Protein AF-A0A936RYK8-F1 (afdb_monomer_lite)

Foldseek 3Di:
DPPDQFEEEEEFEDDAPDDPCPGCCNVVPVVVVVVVVRHDHYDYDYADDYVVVLLVLLLVLLVVLCVVCVQFEEEEEDLDPQCVVCVVSCVVHNYQAYEYCPPVQAQPDHSNHGYHHLLCRLVRGQEYEYRDPVCQVVVVVVSCVNQNNSHDYRYSCDDCVPPVVVVVSVVVVVVCCVVSVTPYYHYDPRDDDDPPPPPDD

Secondary structure (DSSP, 8-state):
-PPPPPPEEEEEE--TTS-GGG-HIIIIIIHHHHHTT---SEEEEEES--HHHHHHHHHHHHHHHHHHHTT--EEEE--SHHHHHTHHHHTTS-EEEEE-S-GGGTTSEETTEEEE-GGGHHHH-SEEEE--TTTHHHHHHHHHHHHGGG-EEEESS-S-HHHHHHHHHHHHHHHHHHHH--SEEE-PPPPP---------

pLDDT: mean 86.31, std 16.28, range [33.69, 98.75]

Sequence (201 aa):
MLAQRPRTLFVIHRFDTKAIDDSAGIIEVMRPMLASGLLGEHRLISLGRDTADYIGLIEKRIDAVLDESRGEPVVIYGAGAHTRQFSPQFQRLRIAAVADRDASLWGSEVLGHPVISPAQIPEFARHVVISSRAYEEGIERDLCRLHGEHLTIHPLYGRNPDGILRKQWEDEIRATVADFQPDLLVHPGPSARKPRGRLLP

Structure (mmCIF, N/CA/C/O backbone):
data_AF-A0A936RYK8-F1
#
_entry.id   AF-A0A936RYK8-F1
#
loop_
_atom_site.group_PDB
_atom_site.id
_atom_site.type_symbol
_atom_site.label_atom_id
_atom_site.label_alt_id
_atom_site.label_comp_id
_atom_site.label_asym_id
_atom_site.label_entity_id
_atom_site.label_seq_id
_atom_site.pdbx_PDB_ins_code
_atom_site.Cartn_x
_atom_site.Cartn_y
_atom_site.Cartn_z
_atom_site.occupancy
_atom_site.B_iso_or_equiv
_atom_site.auth_seq_id
_atom_site.auth_comp_id
_atom_site.auth_asym_id
_atom_site.auth_atom_id
_atom_site.pdbx_PDB_model_num
ATOM 1 N N . MET A 1 1 ? 31.623 -6.025 -44.472 1.00 49.09 1 MET A N 1
ATOM 2 C CA . MET A 1 1 ? 30.263 -5.700 -43.997 1.00 49.09 1 MET A CA 1
ATOM 3 C C . MET A 1 1 ? 30.370 -5.360 -42.525 1.00 49.09 1 MET A C 1
ATOM 5 O O . MET A 1 1 ? 30.831 -6.207 -41.773 1.00 49.09 1 MET A O 1
ATOM 9 N N . LEU A 1 2 ? 30.058 -4.126 -42.122 1.00 56.38 2 LEU A N 1
ATOM 10 C CA . LEU A 1 2 ? 29.900 -3.825 -40.696 1.00 56.38 2 LEU A CA 1
ATOM 11 C C . LEU A 1 2 ? 28.723 -4.669 -40.203 1.00 56.38 2 LEU A C 1
ATOM 13 O O . LEU A 1 2 ? 27.649 -4.600 -40.800 1.00 56.38 2 LEU A O 1
ATOM 17 N N . ALA A 1 3 ? 28.947 -5.509 -39.191 1.00 68.25 3 ALA A N 1
ATOM 18 C CA . ALA A 1 3 ? 27.867 -6.250 -38.556 1.00 68.25 3 ALA A CA 1
ATOM 19 C C . ALA A 1 3 ? 26.782 -5.251 -38.138 1.00 68.25 3 ALA A C 1
ATOM 21 O O . ALA A 1 3 ? 27.084 -4.210 -37.546 1.00 68.25 3 ALA A O 1
ATOM 22 N N . GLN A 1 4 ? 25.539 -5.534 -38.520 1.00 82.88 4 GLN A N 1
ATOM 23 C CA . GLN A 1 4 ? 24.413 -4.679 -38.183 1.00 82.88 4 GLN A CA 1
ATOM 24 C C . GLN A 1 4 ? 24.306 -4.630 -36.657 1.00 82.88 4 GLN A C 1
ATOM 26 O O . GLN A 1 4 ? 24.304 -5.670 -35.998 1.00 82.88 4 GLN A O 1
ATOM 31 N N . ARG A 1 5 ? 24.312 -3.421 -36.088 1.00 92.88 5 ARG A N 1
ATOM 32 C CA . ARG A 1 5 ? 24.206 -3.263 -34.636 1.00 92.88 5 ARG A CA 1
ATOM 33 C C . ARG A 1 5 ? 22.805 -3.702 -34.197 1.00 92.88 5 ARG A C 1
ATOM 35 O O . ARG A 1 5 ? 21.844 -3.262 -34.831 1.00 92.88 5 ARG A O 1
ATOM 42 N N . PRO A 1 6 ? 22.680 -4.522 -33.141 1.00 95.31 6 PRO A N 1
ATOM 43 C CA . PRO A 1 6 ? 21.401 -5.090 -32.741 1.00 95.31 6 PRO A CA 1
ATOM 44 C C . PRO A 1 6 ? 20.437 -4.009 -32.252 1.00 95.31 6 PRO A C 1
ATOM 46 O O . PRO A 1 6 ? 20.839 -3.075 -31.544 1.00 95.31 6 PRO A O 1
ATOM 49 N N . ARG A 1 7 ? 19.160 -4.169 -32.600 1.00 96.69 7 ARG A N 1
ATOM 50 C CA . ARG A 1 7 ? 18.039 -3.432 -32.019 1.00 96.69 7 ARG A CA 1
ATOM 51 C C . ARG A 1 7 ? 17.749 -3.997 -30.636 1.00 96.69 7 ARG A C 1
ATOM 53 O O . ARG A 1 7 ? 17.492 -5.193 -30.497 1.00 96.69 7 ARG A O 1
ATOM 60 N N . THR A 1 8 ? 17.775 -3.151 -29.614 1.00 97.19 8 THR A N 1
ATOM 61 C CA . THR A 1 8 ? 17.730 -3.617 -28.220 1.00 97.19 8 THR A CA 1
ATOM 62 C C . THR A 1 8 ? 16.503 -3.097 -27.488 1.00 97.19 8 THR A C 1
ATOM 64 O O . THR A 1 8 ? 16.295 -1.889 -27.384 1.00 97.19 8 THR A O 1
ATOM 67 N N . LEU A 1 9 ? 15.705 -4.008 -26.936 1.00 97.00 9 LEU A N 1
ATOM 68 C CA . LEU A 1 9 ? 14.611 -3.679 -26.029 1.00 97.00 9 LEU A CA 1
ATOM 69 C C . LEU A 1 9 ? 15.064 -3.881 -24.581 1.00 97.00 9 LEU A C 1
ATOM 71 O O . LEU A 1 9 ? 15.379 -4.998 -24.171 1.00 97.00 9 LEU A O 1
ATOM 75 N N . PHE A 1 10 ? 15.061 -2.807 -23.799 1.00 95.19 10 PHE A N 1
ATOM 76 C CA . PHE A 1 10 ? 15.298 -2.853 -22.361 1.00 95.19 10 PHE A CA 1
ATOM 77 C C . PHE A 1 10 ? 13.969 -2.957 -21.613 1.00 95.19 10 PHE A C 1
ATOM 79 O O . PHE A 1 10 ? 13.068 -2.154 -21.838 1.00 95.19 10 PHE A O 1
ATOM 86 N N . VAL A 1 11 ? 13.860 -3.921 -20.701 1.00 92.56 11 VAL A N 1
ATOM 87 C CA . VAL A 1 11 ? 12.700 -4.110 -19.821 1.00 92.56 11 VAL A CA 1
ATOM 88 C C . VAL A 1 11 ? 13.167 -3.950 -18.375 1.00 92.56 11 VAL A C 1
ATOM 90 O O . VAL A 1 11 ? 13.734 -4.873 -17.782 1.00 92.56 11 VAL A O 1
ATOM 93 N N . ILE A 1 12 ? 12.991 -2.752 -17.819 1.00 88.56 12 ILE A N 1
ATOM 94 C CA . ILE A 1 12 ? 13.600 -2.345 -16.544 1.00 88.56 12 ILE A CA 1
ATOM 95 C C . ILE A 1 12 ? 12.531 -2.181 -15.472 1.00 88.56 12 ILE A C 1
ATOM 97 O O . ILE A 1 12 ? 11.527 -1.515 -15.691 1.00 88.56 12 ILE A O 1
ATOM 101 N N . HIS A 1 13 ? 12.776 -2.741 -14.285 1.00 78.12 13 HIS A N 1
ATOM 102 C CA . HIS A 1 13 ? 11.884 -2.545 -13.145 1.00 78.12 13 HIS A CA 1
ATOM 103 C C . HIS A 1 13 ? 12.043 -1.146 -12.537 1.00 78.12 13 HIS A C 1
ATOM 105 O O . HIS A 1 13 ? 13.160 -0.698 -12.242 1.00 78.12 13 HIS A O 1
ATOM 111 N N . ARG A 1 14 ? 10.911 -0.479 -12.314 1.00 74.56 14 ARG A N 1
ATOM 112 C CA . ARG A 1 14 ? 10.766 0.741 -11.524 1.00 74.56 14 ARG A CA 1
ATOM 113 C C . ARG A 1 14 ? 10.366 0.359 -10.106 1.00 74.56 14 ARG A C 1
ATOM 115 O O . ARG A 1 14 ? 9.486 -0.471 -9.895 1.00 74.56 14 ARG A O 1
ATOM 122 N N . PHE A 1 15 ? 11.011 0.989 -9.135 1.00 67.81 15 PHE A N 1
ATOM 123 C CA . PHE A 1 15 ? 10.673 0.837 -7.726 1.00 67.81 15 PHE A CA 1
ATOM 124 C C . PHE A 1 15 ? 9.947 2.094 -7.253 1.00 67.81 15 PHE A C 1
ATOM 126 O O . PHE A 1 15 ? 10.416 3.197 -7.531 1.00 67.81 15 PHE A O 1
ATOM 133 N N . ASP A 1 16 ? 8.842 1.910 -6.523 1.00 58.84 16 ASP A N 1
ATOM 134 C CA . ASP A 1 16 ? 7.851 2.939 -6.156 1.00 58.84 16 ASP A CA 1
ATOM 135 C C . ASP A 1 16 ? 8.438 4.246 -5.575 1.00 58.84 16 ASP A C 1
ATOM 137 O O . ASP A 1 16 ? 7.799 5.291 -5.630 1.00 58.84 16 ASP A O 1
ATOM 141 N N . THR A 1 17 ? 9.650 4.215 -5.013 1.00 58.97 17 THR A N 1
ATOM 142 C CA . THR A 1 17 ? 10.257 5.346 -4.293 1.00 58.97 17 THR A CA 1
ATOM 143 C C . THR A 1 17 ? 11.317 6.124 -5.075 1.00 58.97 17 THR A C 1
ATOM 145 O O . THR A 1 17 ? 11.892 7.062 -4.522 1.00 58.97 17 THR A O 1
ATOM 148 N N . LYS A 1 18 ? 11.625 5.755 -6.328 1.00 64.94 18 LYS A N 1
ATOM 149 C CA . LYS A 1 18 ? 12.703 6.387 -7.112 1.00 64.94 18 LYS A CA 1
ATOM 150 C C . LYS A 1 18 ? 12.280 6.731 -8.538 1.00 64.94 18 LYS A C 1
ATOM 152 O O . LYS A 1 18 ? 11.450 6.052 -9.147 1.00 64.94 18 LYS A O 1
ATOM 157 N N . ALA A 1 19 ? 12.893 7.779 -9.089 1.00 74.12 19 ALA A N 1
ATOM 158 C CA . ALA A 1 19 ? 12.796 8.066 -10.513 1.00 74.12 19 ALA A CA 1
ATOM 159 C C . ALA A 1 19 ? 13.338 6.878 -11.323 1.00 74.12 19 ALA A C 1
ATOM 161 O O . ALA A 1 19 ? 14.248 6.173 -10.882 1.00 74.12 19 ALA A O 1
ATOM 162 N N . ILE A 1 20 ? 12.781 6.647 -12.513 1.00 75.12 20 ILE A N 1
ATOM 163 C CA . ILE A 1 20 ? 13.228 5.547 -13.378 1.00 75.12 20 ILE A CA 1
ATOM 164 C C . ILE A 1 20 ? 14.712 5.692 -13.744 1.00 75.12 20 ILE A C 1
ATOM 166 O O . ILE A 1 20 ? 15.435 4.698 -13.748 1.00 75.12 20 ILE A O 1
ATOM 170 N N . ASP A 1 21 ? 15.184 6.929 -13.926 1.00 80.88 21 ASP A N 1
ATOM 171 C CA . ASP A 1 21 ? 16.586 7.263 -14.206 1.00 80.88 21 ASP A CA 1
ATOM 172 C C . ASP A 1 21 ? 17.563 6.873 -13.091 1.00 80.88 21 ASP A C 1
ATOM 174 O O . ASP A 1 21 ? 18.761 6.727 -13.354 1.00 80.88 21 ASP A O 1
ATOM 178 N N . ASP A 1 22 ? 17.048 6.661 -11.878 1.00 79.38 22 ASP A N 1
ATOM 179 C CA . ASP A 1 22 ? 17.798 6.190 -10.713 1.00 79.38 22 ASP A CA 1
ATOM 180 C C . ASP A 1 22 ? 17.696 4.668 -10.519 1.00 79.38 22 ASP A C 1
ATOM 182 O O . ASP A 1 22 ? 18.206 4.117 -9.535 1.00 79.38 22 ASP A O 1
ATOM 186 N N . SER A 1 23 ? 17.018 3.960 -11.429 1.00 82.88 23 SER A N 1
ATOM 187 C CA . SER A 1 23 ? 16.942 2.502 -11.395 1.00 82.88 23 SER A CA 1
ATOM 188 C C . SER A 1 23 ? 18.322 1.898 -11.636 1.00 82.88 23 SER A C 1
ATOM 190 O O . SER A 1 23 ? 19.041 2.285 -12.561 1.00 82.88 23 SER A O 1
ATOM 192 N N . ALA A 1 24 ? 18.668 0.877 -10.847 1.00 83.00 24 ALA A N 1
ATOM 193 C CA . ALA A 1 24 ? 19.888 0.098 -11.052 1.00 83.00 24 ALA A CA 1
ATOM 194 C C . ALA A 1 24 ? 19.936 -0.500 -12.469 1.00 83.00 24 ALA A C 1
ATOM 196 O O . ALA A 1 24 ? 20.996 -0.527 -13.083 1.00 83.00 24 ALA A O 1
ATOM 197 N N . GLY A 1 25 ? 18.787 -0.886 -13.040 1.00 86.44 25 GLY A N 1
ATOM 198 C CA . GLY A 1 25 ? 18.730 -1.360 -14.424 1.00 86.44 25 GLY A CA 1
ATOM 199 C C . GLY A 1 25 ? 19.137 -0.287 -15.441 1.00 86.44 25 GLY A C 1
ATOM 200 O O . GLY A 1 25 ? 19.766 -0.608 -16.447 1.00 86.44 25 GLY A O 1
ATOM 201 N N . ILE A 1 26 ? 18.845 0.992 -15.180 1.00 88.50 26 ILE A N 1
ATOM 202 C CA . ILE A 1 26 ? 19.294 2.090 -16.046 1.00 88.50 26 ILE A CA 1
ATOM 203 C C . ILE A 1 26 ? 20.778 2.380 -15.825 1.00 88.50 26 ILE A C 1
ATOM 205 O O . ILE A 1 26 ? 21.542 2.432 -16.789 1.00 88.50 26 ILE A O 1
ATOM 209 N N . ILE A 1 27 ? 21.187 2.564 -14.570 1.00 88.00 27 ILE A N 1
ATOM 210 C CA . ILE A 1 27 ? 22.539 3.016 -14.219 1.00 88.00 27 ILE A CA 1
ATOM 211 C C . ILE A 1 27 ? 23.591 1.942 -14.502 1.00 88.00 27 ILE A C 1
ATOM 213 O O . ILE A 1 27 ? 24.638 2.251 -15.062 1.00 88.00 27 ILE A O 1
ATOM 217 N N . GLU A 1 28 ? 23.328 0.700 -14.105 1.00 90.00 28 GLU A N 1
ATOM 218 C CA . GLU A 1 28 ? 24.326 -0.375 -14.091 1.00 90.00 28 GLU A CA 1
ATOM 219 C C . GLU A 1 28 ? 24.277 -1.241 -15.355 1.00 90.00 28 GLU A C 1
ATOM 221 O O . GLU A 1 28 ? 25.240 -1.949 -15.641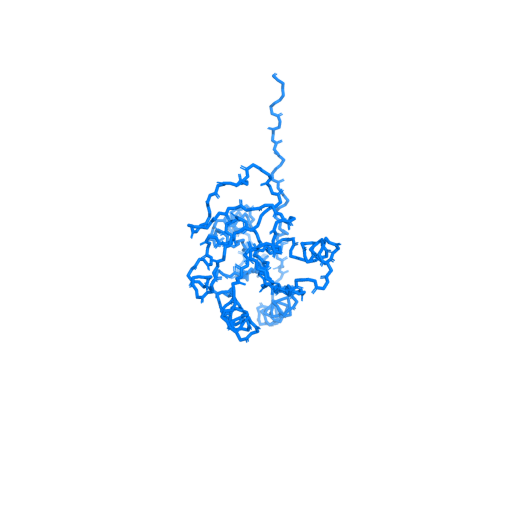 1.00 90.00 28 GLU A O 1
ATOM 226 N N . VAL A 1 29 ? 23.186 -1.182 -16.131 1.00 91.88 29 VAL A N 1
ATOM 227 C CA . VAL A 1 29 ? 23.000 -2.039 -17.315 1.00 91.88 29 VAL A CA 1
ATOM 228 C C . VAL A 1 29 ? 22.779 -1.216 -18.578 1.00 91.88 29 VAL A C 1
ATOM 230 O O . VAL A 1 29 ? 23.631 -1.224 -19.465 1.00 91.88 29 VAL A O 1
ATOM 233 N N . MET A 1 30 ? 21.678 -0.465 -18.668 1.00 93.12 30 MET A N 1
ATOM 234 C CA . MET A 1 30 ? 21.321 0.238 -19.905 1.00 93.12 30 MET A CA 1
ATOM 235 C C . MET A 1 30 ? 22.378 1.269 -20.313 1.00 93.12 30 MET A C 1
ATOM 237 O O . MET A 1 30 ? 22.871 1.227 -21.438 1.00 93.12 30 MET A O 1
ATOM 241 N N . ARG A 1 31 ? 22.766 2.175 -19.405 1.00 94.19 31 ARG A N 1
ATOM 242 C CA . ARG A 1 31 ? 23.738 3.240 -19.704 1.00 94.19 31 ARG A CA 1
ATOM 243 C C . ARG A 1 31 ? 25.108 2.682 -20.125 1.00 94.19 31 ARG A C 1
ATOM 245 O O . ARG A 1 31 ? 25.592 3.122 -21.166 1.00 94.19 31 ARG A O 1
ATOM 252 N N . PRO A 1 32 ? 25.717 1.703 -19.423 1.00 95.19 32 PRO A N 1
ATOM 253 C CA . PRO A 1 32 ? 26.959 1.075 -19.878 1.00 95.19 32 PRO A CA 1
ATOM 254 C C . PRO A 1 32 ? 26.840 0.400 -21.247 1.00 95.19 32 PRO A C 1
ATOM 256 O O . PRO A 1 32 ? 27.730 0.547 -22.084 1.00 95.19 32 PRO A O 1
ATOM 259 N N . MET A 1 33 ? 25.731 -0.299 -21.514 1.00 95.56 33 MET A N 1
ATOM 260 C CA . MET A 1 33 ? 25.517 -0.943 -22.812 1.00 95.56 33 MET A CA 1
ATOM 261 C C . MET A 1 33 ? 25.378 0.078 -23.944 1.00 95.56 33 MET A C 1
ATOM 263 O O . MET A 1 33 ? 25.966 -0.115 -25.006 1.00 95.56 33 MET A O 1
ATOM 267 N N . LEU A 1 34 ? 24.672 1.189 -23.724 1.00 93.44 34 LEU A N 1
ATOM 268 C CA . LEU A 1 34 ? 24.592 2.282 -24.697 1.00 93.44 34 LEU A CA 1
ATOM 269 C C . LEU A 1 34 ? 25.958 2.957 -24.899 1.00 93.44 34 LEU A C 1
ATOM 271 O O . LEU A 1 34 ? 26.371 3.178 -26.037 1.00 93.44 34 LEU A O 1
ATOM 275 N N . ALA A 1 35 ? 26.693 3.212 -23.813 1.00 94.69 35 ALA A N 1
ATOM 276 C CA . ALA A 1 35 ? 28.022 3.823 -23.848 1.00 94.69 35 ALA A CA 1
ATOM 277 C C . ALA A 1 35 ? 29.068 2.966 -24.581 1.00 94.69 35 ALA A C 1
ATOM 279 O O . ALA A 1 35 ? 30.037 3.508 -25.106 1.00 94.69 35 ALA A O 1
ATOM 280 N N . SER A 1 36 ? 28.862 1.646 -24.674 1.00 94.12 36 SER A N 1
ATOM 281 C CA . SER A 1 36 ? 29.736 0.757 -25.453 1.00 94.12 36 SER A CA 1
ATOM 282 C C . SER A 1 36 ? 29.755 1.082 -26.953 1.00 94.12 36 SER A C 1
ATOM 284 O O . SER A 1 36 ? 30.675 0.676 -27.660 1.00 94.12 36 SER A O 1
ATOM 286 N N . GLY A 1 37 ? 28.726 1.771 -27.466 1.00 93.44 37 GLY A N 1
ATOM 287 C CA . GLY A 1 37 ? 28.571 2.050 -28.895 1.00 93.44 37 GLY A CA 1
ATOM 288 C C . GLY A 1 37 ? 28.281 0.812 -29.753 1.00 93.44 37 GLY A C 1
ATOM 289 O O . GLY A 1 37 ? 28.260 0.917 -30.980 1.00 93.44 37 GLY A O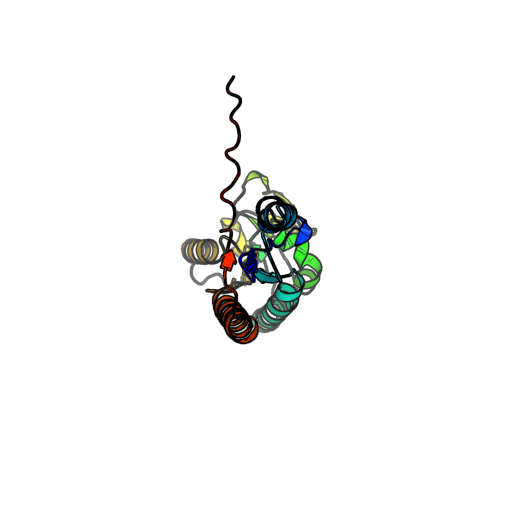 1
ATOM 290 N N . LEU A 1 38 ? 28.056 -0.352 -29.132 1.00 93.00 38 LEU A N 1
ATOM 291 C CA . LEU A 1 38 ? 27.797 -1.619 -29.823 1.00 93.00 38 LEU A CA 1
ATOM 292 C C . LEU A 1 38 ? 26.324 -1.809 -30.197 1.00 93.00 38 LEU A C 1
ATOM 294 O O . LEU A 1 38 ? 26.020 -2.653 -31.034 1.00 93.00 38 LEU A O 1
ATOM 298 N N . LEU A 1 39 ? 25.416 -1.034 -29.600 1.00 93.62 39 LEU A N 1
ATOM 299 C CA . LEU A 1 39 ? 23.977 -1.141 -29.836 1.00 93.62 39 LEU A CA 1
ATOM 300 C C . LEU A 1 39 ? 23.507 -0.233 -30.980 1.00 93.62 39 LEU A C 1
ATOM 302 O O . LEU A 1 39 ? 24.114 0.802 -31.268 1.00 93.62 39 LEU A O 1
ATOM 306 N N . GLY A 1 40 ? 22.435 -0.658 -31.648 1.00 93.31 40 GLY A N 1
ATOM 307 C CA . GLY A 1 40 ? 21.734 0.105 -32.674 1.00 93.31 40 GLY A CA 1
ATOM 308 C C . GLY A 1 40 ? 20.578 0.913 -32.083 1.00 93.31 40 GLY A C 1
ATOM 309 O O . GLY A 1 40 ? 20.711 1.562 -31.043 1.00 93.31 40 GLY A O 1
ATOM 310 N N . GLU A 1 41 ? 19.429 0.871 -32.758 1.00 95.81 41 GLU A N 1
ATOM 311 C CA . GLU A 1 41 ? 18.179 1.432 -32.238 1.00 95.81 41 GLU A CA 1
ATOM 312 C C . GLU A 1 41 ? 17.806 0.753 -30.910 1.00 95.81 41 GLU A C 1
ATOM 314 O O . GLU A 1 41 ? 18.012 -0.449 -30.736 1.00 95.81 41 GLU A O 1
ATOM 319 N N . HIS A 1 42 ? 17.249 1.501 -29.961 1.00 95.94 42 HIS A N 1
ATOM 320 C CA . HIS A 1 42 ? 16.828 0.935 -28.685 1.00 95.94 42 HIS A CA 1
ATOM 321 C C . HIS A 1 42 ? 15.500 1.514 -28.213 1.00 95.94 42 HIS A C 1
ATOM 323 O O . HIS A 1 42 ? 15.151 2.650 -28.527 1.00 95.94 42 HIS A O 1
ATOM 329 N N . ARG A 1 43 ? 14.778 0.718 -27.423 1.00 95.94 43 ARG A N 1
ATOM 330 C CA . ARG A 1 43 ? 13.566 1.130 -26.709 1.00 95.94 43 ARG A CA 1
ATOM 331 C C . ARG A 1 43 ? 13.625 0.669 -25.260 1.00 95.94 43 ARG A C 1
ATOM 333 O O . ARG A 1 43 ? 14.335 -0.281 -24.929 1.00 95.94 43 ARG A O 1
ATOM 340 N N . LEU A 1 44 ? 12.864 1.347 -24.411 1.00 92.19 44 LEU A N 1
ATOM 341 C CA . LEU A 1 44 ? 12.747 1.062 -22.988 1.00 92.19 44 LEU A CA 1
ATOM 342 C C . LEU A 1 44 ? 11.274 0.853 -22.633 1.00 92.19 44 LEU A C 1
ATOM 344 O O . LEU A 1 44 ? 10.452 1.721 -22.907 1.00 92.19 44 LEU A O 1
ATOM 348 N N . ILE A 1 45 ? 10.981 -0.262 -21.972 1.00 89.56 45 ILE A N 1
ATOM 349 C CA . ILE A 1 45 ? 9.751 -0.480 -21.211 1.00 89.56 45 ILE A CA 1
ATOM 350 C C . ILE A 1 45 ? 10.122 -0.441 -19.731 1.00 89.56 45 ILE A C 1
ATOM 352 O O . ILE A 1 45 ? 11.048 -1.128 -19.287 1.00 89.56 45 ILE A O 1
ATOM 356 N N . SER A 1 46 ? 9.393 0.363 -18.966 1.00 85.19 46 SER A N 1
ATOM 357 C CA . SER A 1 46 ? 9.543 0.458 -17.517 1.00 85.19 46 SER A CA 1
ATOM 358 C C . SER A 1 46 ? 8.421 -0.323 -16.837 1.00 85.19 46 SER A C 1
ATOM 360 O O . SER A 1 46 ? 7.267 0.085 -16.899 1.00 85.19 46 SER A O 1
ATOM 362 N N . LEU A 1 47 ? 8.761 -1.407 -16.141 1.00 78.31 47 LEU A N 1
ATOM 363 C CA . LEU A 1 47 ? 7.813 -2.225 -15.386 1.00 78.31 47 LEU A CA 1
ATOM 364 C C . LEU A 1 47 ? 7.767 -1.788 -13.928 1.00 78.31 47 LEU A C 1
ATOM 366 O O . LEU A 1 47 ? 8.749 -1.898 -13.208 1.00 78.31 47 LEU A O 1
ATOM 370 N N . GLY A 1 48 ? 6.630 -1.317 -13.459 1.00 66.44 48 GLY A N 1
ATOM 371 C CA . GLY A 1 48 ? 6.450 -0.908 -12.072 1.00 66.44 48 GLY A CA 1
ATOM 372 C C . GLY A 1 48 ? 5.285 0.055 -11.980 1.00 66.44 48 GLY A C 1
ATOM 373 O O . GLY A 1 48 ? 4.834 0.574 -12.997 1.00 66.44 48 GLY A O 1
ATOM 374 N N . ARG A 1 49 ? 4.766 0.264 -10.774 1.00 62.59 49 ARG A N 1
ATOM 375 C CA . ARG A 1 49 ? 3.680 1.221 -10.568 1.00 62.59 49 ARG A CA 1
ATOM 376 C C . ARG A 1 49 ? 4.266 2.599 -10.302 1.00 62.59 49 ARG A C 1
ATOM 378 O O . ARG A 1 49 ? 5.259 2.728 -9.585 1.00 62.59 49 ARG A O 1
ATOM 385 N N . ASP A 1 50 ? 3.631 3.627 -10.843 1.00 60.62 50 ASP A N 1
ATOM 386 C CA . ASP A 1 50 ? 3.766 4.961 -10.275 1.00 60.62 50 ASP A CA 1
ATOM 387 C C . ASP A 1 50 ? 2.900 5.047 -9.004 1.00 60.62 50 ASP A C 1
ATOM 389 O O . ASP A 1 50 ? 1.916 4.319 -8.838 1.00 60.62 50 ASP A O 1
ATOM 393 N N . THR A 1 51 ? 3.229 5.964 -8.097 1.00 60.84 51 THR A N 1
ATOM 394 C CA . THR A 1 51 ? 2.343 6.304 -6.976 1.00 60.84 51 THR A CA 1
ATOM 395 C C . THR A 1 51 ? 0.943 6.672 -7.485 1.00 60.84 51 THR A C 1
ATOM 397 O O . THR A 1 51 ? -0.048 6.333 -6.840 1.00 60.84 51 THR A O 1
ATOM 400 N N . ALA A 1 52 ? 0.849 7.279 -8.674 1.00 63.41 52 ALA A N 1
ATOM 401 C CA . ALA A 1 52 ? -0.416 7.605 -9.330 1.00 63.41 52 ALA A CA 1
ATOM 402 C C . ALA A 1 52 ? -1.313 6.379 -9.598 1.00 63.41 52 ALA A C 1
ATOM 404 O O . ALA A 1 52 ? -2.521 6.454 -9.372 1.00 63.41 52 ALA A O 1
ATOM 405 N N . ASP A 1 53 ? -0.741 5.233 -9.984 1.00 67.50 53 ASP A N 1
ATOM 406 C CA . ASP A 1 53 ? -1.510 4.007 -10.262 1.00 67.50 53 ASP A CA 1
ATOM 407 C C . ASP A 1 53 ? -2.122 3.416 -8.988 1.00 67.50 53 ASP A C 1
ATOM 409 O O . ASP A 1 53 ? -3.150 2.734 -9.015 1.00 67.50 53 ASP A O 1
ATOM 413 N N . TYR A 1 54 ? -1.492 3.685 -7.842 1.00 72.81 54 TYR A N 1
ATOM 414 C CA . TYR A 1 54 ? -2.043 3.315 -6.551 1.00 72.81 54 TYR A CA 1
ATOM 415 C C . TYR A 1 54 ? -3.181 4.220 -6.130 1.00 72.81 54 TYR A C 1
ATOM 417 O O . TYR A 1 54 ? -4.154 3.697 -5.602 1.00 72.81 54 TYR A O 1
ATOM 425 N N . ILE A 1 55 ? -3.095 5.529 -6.370 1.00 82.62 55 ILE A N 1
ATOM 426 C CA . ILE A 1 55 ? -4.084 6.490 -5.866 1.00 82.62 55 ILE A CA 1
ATOM 427 C C . ILE A 1 55 ? -5.504 6.064 -6.246 1.00 82.62 55 ILE A C 1
ATOM 429 O O . ILE A 1 55 ? -6.320 5.881 -5.351 1.00 82.62 55 ILE A O 1
ATOM 433 N N . GLY A 1 56 ? -5.772 5.772 -7.521 1.00 83.31 56 GLY A N 1
ATOM 434 C CA . GLY A 1 56 ? -7.114 5.360 -7.950 1.00 83.31 56 GLY A CA 1
ATOM 435 C C . GLY A 1 56 ? -7.576 4.012 -7.372 1.00 83.31 56 GLY A C 1
ATOM 436 O O . GLY A 1 56 ? -8.768 3.810 -7.141 1.00 83.31 56 GLY A O 1
ATOM 437 N N . LEU A 1 57 ? -6.653 3.076 -7.112 1.00 84.06 57 LEU A N 1
ATOM 438 C CA . LEU A 1 57 ? -6.969 1.817 -6.425 1.00 84.06 57 LEU A CA 1
ATOM 439 C C . LEU A 1 57 ? -7.294 2.066 -4.946 1.00 84.06 57 LEU A C 1
ATOM 441 O O . LEU A 1 57 ? -8.289 1.544 -4.446 1.00 84.06 57 LEU A O 1
ATOM 445 N N . ILE A 1 58 ? -6.461 2.861 -4.270 1.00 89.75 58 ILE A N 1
ATOM 446 C CA . ILE A 1 58 ? -6.631 3.235 -2.867 1.00 89.75 58 ILE A CA 1
ATOM 447 C C . ILE A 1 58 ? -7.954 3.974 -2.697 1.00 89.75 58 ILE A C 1
ATOM 449 O O . ILE A 1 58 ? -8.737 3.597 -1.839 1.00 89.75 58 ILE A O 1
ATOM 453 N N . GLU A 1 59 ? -8.243 4.966 -3.536 1.00 92.25 59 GLU A N 1
ATOM 454 C CA . GLU A 1 59 ? -9.481 5.746 -3.488 1.00 92.25 59 GLU A CA 1
ATOM 455 C C . GLU A 1 59 ? -10.714 4.853 -3.583 1.00 92.25 59 GLU A C 1
ATOM 457 O O . GLU A 1 59 ? -11.553 4.897 -2.688 1.00 92.25 59 GLU A O 1
ATOM 462 N N . LYS A 1 60 ? -10.767 3.954 -4.574 1.00 91.06 60 LYS A N 1
ATOM 463 C CA . LYS A 1 60 ? -11.870 2.990 -4.707 1.00 91.06 60 LYS A CA 1
ATOM 464 C C . LYS A 1 60 ? -12.018 2.086 -3.487 1.00 91.06 60 LYS A C 1
ATOM 466 O O . LYS A 1 60 ? -13.131 1.699 -3.140 1.00 91.06 60 LYS A O 1
ATOM 471 N N . ARG A 1 61 ? -10.909 1.702 -2.848 1.00 93.38 61 ARG A N 1
ATOM 472 C CA . ARG A 1 61 ? -10.965 0.901 -1.620 1.00 93.38 61 ARG A CA 1
ATOM 473 C C . ARG A 1 61 ? -11.417 1.708 -0.421 1.00 93.38 61 ARG A C 1
ATOM 475 O O . ARG A 1 61 ? -12.227 1.202 0.341 1.00 93.38 61 ARG A O 1
ATOM 482 N N . ILE A 1 62 ? -10.973 2.948 -0.281 1.00 96.19 62 ILE A N 1
ATOM 483 C CA . ILE A 1 62 ? -11.462 3.842 0.767 1.00 96.19 62 ILE A CA 1
ATOM 484 C C . ILE A 1 62 ? -12.958 4.115 0.596 1.00 96.19 62 ILE A C 1
ATOM 486 O O . ILE A 1 62 ? -13.671 4.094 1.592 1.00 96.19 62 ILE A O 1
ATOM 490 N N . ASP A 1 63 ? -13.449 4.287 -0.633 1.00 96.25 63 ASP A N 1
ATOM 491 C CA . ASP A 1 63 ? -14.884 4.438 -0.912 1.00 96.25 63 ASP A CA 1
ATOM 492 C C . ASP A 1 63 ? -15.678 3.215 -0.428 1.00 96.25 63 ASP A C 1
ATOM 494 O O . ASP A 1 63 ? -16.632 3.359 0.331 1.00 96.25 63 ASP A O 1
ATOM 498 N N . ALA A 1 64 ? -15.222 2.004 -0.764 1.00 95.88 64 ALA A N 1
ATOM 499 C CA . ALA A 1 64 ? -15.850 0.773 -0.282 1.00 95.88 64 ALA A CA 1
ATOM 500 C C . ALA A 1 64 ? -15.831 0.667 1.255 1.00 95.88 64 ALA A C 1
ATOM 502 O O . ALA A 1 64 ? -16.831 0.306 1.869 1.00 95.88 64 ALA A O 1
ATOM 503 N N . VAL A 1 65 ? -14.718 1.037 1.899 1.00 97.44 65 VAL A N 1
ATOM 504 C CA . VAL A 1 65 ? -14.611 1.042 3.367 1.00 97.44 65 VAL A CA 1
ATOM 505 C C . VAL A 1 65 ? -15.567 2.058 3.989 1.00 97.44 65 VAL A C 1
ATOM 507 O O . VAL A 1 65 ? -16.149 1.774 5.034 1.00 97.44 65 VAL A O 1
ATOM 510 N N . LEU A 1 66 ? -15.756 3.229 3.378 1.00 97.50 66 LEU A N 1
ATOM 511 C CA . LEU A 1 66 ? -16.712 4.232 3.853 1.00 97.50 66 LEU A CA 1
ATOM 512 C C . LEU A 1 66 ? -18.143 3.690 3.811 1.00 97.50 66 LEU A C 1
ATOM 514 O O . LEU A 1 66 ? -18.865 3.805 4.804 1.00 97.50 66 LEU A O 1
ATOM 518 N N . ASP A 1 67 ? -18.515 3.044 2.708 1.00 97.31 67 ASP A N 1
ATOM 519 C CA . ASP A 1 67 ? -19.839 2.447 2.531 1.00 97.31 67 ASP A CA 1
ATOM 520 C C . ASP A 1 67 ? -20.086 1.299 3.523 1.00 97.31 67 ASP A C 1
ATOM 522 O O . ASP A 1 67 ? -21.151 1.210 4.142 1.00 97.31 67 ASP A O 1
ATOM 526 N N . GLU A 1 68 ? -19.091 0.431 3.716 1.00 97.00 68 GLU A N 1
ATOM 527 C CA . GLU A 1 68 ? -19.193 -0.730 4.603 1.00 97.00 68 GLU A CA 1
ATOM 528 C C . GLU A 1 68 ? -19.134 -0.359 6.088 1.00 97.00 68 GLU A C 1
ATOM 530 O O . GLU A 1 68 ? -19.861 -0.946 6.890 1.00 97.00 68 GLU A O 1
ATOM 535 N N . SER A 1 69 ? -18.301 0.617 6.464 1.00 96.88 69 SER A N 1
ATOM 536 C CA . SER A 1 69 ? -18.184 1.077 7.855 1.00 96.88 69 SER A CA 1
ATOM 537 C C . SER A 1 69 ? -19.326 1.989 8.285 1.00 96.88 69 SER A C 1
ATOM 539 O O . SER A 1 69 ? -19.544 2.161 9.479 1.00 96.88 69 SER A O 1
ATOM 541 N N . ARG A 1 70 ? -20.060 2.603 7.345 1.00 95.69 70 ARG A N 1
ATOM 542 C CA . ARG A 1 70 ? -21.190 3.507 7.634 1.00 95.69 70 ARG A CA 1
ATOM 543 C C . ARG A 1 70 ? -20.848 4.614 8.647 1.00 95.69 70 ARG A C 1
ATOM 545 O O . ARG A 1 70 ? -21.698 5.038 9.428 1.00 95.69 70 ARG A O 1
ATOM 552 N N . GLY A 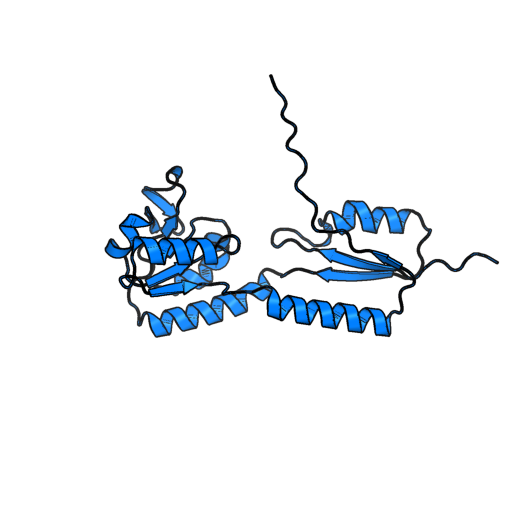1 71 ? -19.597 5.085 8.635 1.00 93.69 71 GLY A N 1
ATOM 553 C CA . GLY A 1 71 ? -19.090 6.119 9.547 1.00 93.69 71 GLY A CA 1
ATOM 554 C C . GLY A 1 71 ? -18.686 5.624 10.944 1.00 93.69 71 GLY A C 1
ATOM 555 O O . GLY A 1 71 ? -18.346 6.443 11.810 1.00 93.69 71 GLY A O 1
ATOM 556 N N . GLU A 1 72 ? -18.705 4.310 11.183 1.00 98.12 72 GLU A N 1
ATOM 557 C CA . GLU A 1 72 ? -18.104 3.703 12.369 1.00 98.12 72 GLU A CA 1
ATOM 558 C C . GLU A 1 72 ? -16.581 3.933 12.398 1.00 98.12 72 GLU A C 1
ATOM 560 O O . GLU A 1 72 ? -15.953 4.111 11.348 1.00 98.12 72 GLU A O 1
ATOM 565 N N . PRO A 1 73 ? -15.958 3.965 13.592 1.00 98.38 73 PRO A N 1
ATOM 566 C CA . PRO A 1 73 ? -14.515 4.111 13.700 1.00 98.38 73 PRO A CA 1
ATOM 567 C C . PRO A 1 73 ? -13.751 2.975 13.010 1.00 98.38 73 PRO A C 1
ATOM 569 O O . PRO A 1 73 ? -14.194 1.825 12.988 1.00 98.38 73 PRO A O 1
ATOM 572 N N . VAL A 1 74 ? -12.571 3.307 12.488 1.00 98.56 74 VAL A N 1
ATOM 573 C CA . VAL A 1 74 ? -11.682 2.386 11.772 1.00 98.56 74 VAL A CA 1
ATOM 574 C C . VAL A 1 74 ? -10.287 2.423 12.392 1.00 98.56 74 VAL A C 1
ATOM 576 O O . VAL A 1 74 ? -9.791 3.485 12.771 1.00 98.56 74 VAL A O 1
ATOM 579 N N . VAL A 1 75 ? -9.620 1.273 12.455 1.00 98.69 75 VAL A N 1
ATOM 580 C CA . VAL A 1 75 ? -8.183 1.182 12.745 1.00 98.69 75 VAL A CA 1
ATOM 581 C C . VAL A 1 75 ? -7.406 0.957 11.450 1.00 98.69 75 VAL A C 1
ATOM 583 O O . VAL A 1 75 ? -7.771 0.109 10.639 1.00 98.69 75 VAL A O 1
ATOM 586 N N . ILE A 1 76 ? -6.305 1.685 11.257 1.00 98.56 76 ILE A N 1
ATOM 587 C CA . ILE A 1 76 ? -5.375 1.419 10.149 1.00 98.56 76 ILE A CA 1
ATOM 588 C C . ILE A 1 76 ? -4.273 0.483 10.640 1.00 98.56 76 ILE A C 1
ATOM 590 O O . ILE A 1 76 ? -3.551 0.825 11.568 1.00 98.56 76 ILE A O 1
ATOM 594 N N . TYR A 1 77 ? -4.099 -0.681 10.023 1.00 98.44 77 TYR A N 1
ATOM 595 C CA . TYR A 1 77 ? -3.002 -1.593 10.332 1.00 98.44 77 TYR A CA 1
ATOM 596 C C . TYR A 1 77 ? -1.785 -1.304 9.444 1.00 98.44 77 TYR A C 1
ATOM 598 O O . TYR A 1 77 ? -1.818 -1.516 8.233 1.00 98.44 77 TYR A O 1
ATOM 606 N N . GLY A 1 78 ? -0.687 -0.885 10.064 1.00 96.94 78 GLY A N 1
ATOM 607 C CA . GLY A 1 78 ? 0.589 -0.529 9.456 1.00 96.94 78 GLY A CA 1
ATOM 608 C C . GLY A 1 78 ? 0.931 0.935 9.725 1.00 96.94 78 GLY A C 1
ATOM 609 O O . GLY A 1 78 ? 0.269 1.835 9.222 1.00 96.94 78 GLY A O 1
ATOM 610 N N . ALA A 1 79 ? 2.011 1.192 10.455 1.00 95.75 79 ALA A N 1
ATOM 611 C CA . ALA A 1 79 ? 2.540 2.522 10.776 1.00 95.75 79 ALA A CA 1
ATOM 612 C C . ALA A 1 79 ? 3.649 2.986 9.801 1.00 95.75 79 ALA A C 1
ATOM 614 O O . ALA A 1 79 ? 4.393 3.936 10.066 1.00 95.75 79 ALA A O 1
ATOM 615 N N . GLY A 1 80 ? 3.788 2.292 8.666 1.00 90.50 80 GLY A N 1
ATOM 616 C CA . GLY A 1 80 ? 4.879 2.465 7.710 1.00 90.50 80 GLY A CA 1
ATOM 617 C C . GLY A 1 80 ? 4.709 3.612 6.707 1.00 90.50 80 GLY A C 1
ATOM 618 O O . GLY A 1 80 ? 3.785 4.425 6.767 1.00 90.50 80 GLY A O 1
ATOM 619 N N . ALA A 1 81 ? 5.622 3.653 5.732 1.00 87.19 81 ALA A N 1
ATOM 620 C CA . ALA A 1 81 ? 5.682 4.704 4.715 1.00 87.19 81 ALA A CA 1
ATOM 621 C C . ALA A 1 81 ? 4.391 4.831 3.889 1.00 87.19 81 ALA A C 1
ATOM 623 O O . ALA A 1 81 ? 3.955 5.948 3.639 1.00 87.19 81 ALA A O 1
ATOM 624 N N . HIS A 1 82 ? 3.746 3.715 3.528 1.00 87.19 82 HIS A N 1
ATOM 625 C CA . HIS A 1 82 ? 2.503 3.732 2.745 1.00 87.19 82 HIS A CA 1
ATOM 626 C C . HIS A 1 82 ? 1.357 4.414 3.499 1.00 87.19 82 HIS A C 1
ATOM 628 O O . HIS A 1 82 ? 0.638 5.221 2.919 1.00 87.19 82 HIS A O 1
ATOM 634 N N . THR A 1 83 ? 1.236 4.168 4.805 1.00 92.75 83 THR A N 1
ATOM 635 C CA . THR A 1 83 ? 0.230 4.835 5.642 1.00 92.75 83 THR A CA 1
ATOM 636 C C . THR A 1 83 ? 0.403 6.346 5.628 1.00 92.75 83 THR A C 1
ATOM 638 O O . THR A 1 83 ? -0.564 7.086 5.492 1.00 92.75 83 THR A O 1
ATOM 641 N N . ARG A 1 84 ? 1.652 6.819 5.680 1.00 92.75 84 ARG A N 1
ATOM 642 C CA . ARG A 1 84 ? 1.966 8.252 5.585 1.00 92.75 84 ARG A CA 1
ATOM 643 C C . ARG A 1 84 ? 1.727 8.805 4.181 1.00 92.75 84 ARG A C 1
ATOM 645 O O . ARG A 1 84 ? 1.171 9.888 4.043 1.00 92.75 84 ARG A O 1
ATOM 652 N N . GLN A 1 85 ? 2.124 8.056 3.157 1.00 88.62 85 GLN A N 1
ATOM 653 C CA . GLN A 1 85 ? 1.983 8.425 1.750 1.00 88.62 85 GLN A CA 1
ATOM 654 C C . GLN A 1 85 ? 0.517 8.613 1.344 1.00 88.62 85 GLN A C 1
ATOM 656 O O . GLN A 1 85 ? 0.201 9.582 0.663 1.00 88.62 85 GLN A O 1
ATOM 661 N N . PHE A 1 86 ? -0.374 7.727 1.794 1.00 92.00 86 PHE A N 1
ATOM 662 C CA . PHE A 1 86 ? -1.808 7.786 1.494 1.00 92.00 86 PHE A CA 1
ATOM 663 C C . PHE A 1 86 ? -2.631 8.475 2.595 1.00 92.00 86 PHE A C 1
ATOM 665 O O . PHE A 1 86 ? -3.845 8.293 2.685 1.00 92.00 86 PHE A O 1
ATOM 672 N N . SER A 1 87 ? -1.983 9.295 3.432 1.00 94.06 87 SER A N 1
ATOM 673 C CA . SER A 1 87 ? -2.653 10.105 4.457 1.00 94.06 87 SER A CA 1
ATOM 674 C C . SER A 1 87 ? -3.852 10.903 3.913 1.00 94.06 87 SER A C 1
ATOM 676 O O . SER A 1 87 ? -4.913 10.832 4.536 1.00 94.06 87 SER A O 1
ATOM 678 N N . PRO A 1 88 ? -3.776 11.579 2.741 1.00 94.69 88 PRO A N 1
ATOM 679 C CA . PRO A 1 88 ? -4.925 12.311 2.199 1.00 94.69 88 PRO A CA 1
ATOM 680 C C . PRO A 1 88 ? -6.163 11.432 1.976 1.00 94.69 88 PRO A C 1
ATOM 682 O O . PRO A 1 88 ? -7.289 11.872 2.192 1.00 94.69 88 PRO A O 1
ATOM 685 N N . GLN A 1 89 ? -5.969 10.175 1.572 1.00 95.38 89 GLN A N 1
ATOM 686 C CA . GLN A 1 89 ? -7.058 9.223 1.383 1.00 95.38 89 GLN A CA 1
ATOM 687 C C . GLN A 1 89 ? -7.589 8.719 2.730 1.00 95.38 89 GLN A C 1
ATOM 689 O O . GLN A 1 89 ? -8.802 8.654 2.920 1.00 95.38 89 GLN A O 1
ATOM 694 N N . PHE A 1 90 ? -6.708 8.413 3.688 1.00 96.06 90 PHE A N 1
ATOM 695 C CA . PHE A 1 90 ? -7.117 7.930 5.010 1.00 96.06 90 PHE A CA 1
ATOM 696 C C . PHE A 1 90 ? -7.843 8.982 5.849 1.00 96.06 90 PHE A C 1
ATOM 698 O O . PHE A 1 90 ? -8.735 8.616 6.606 1.00 96.06 90 PHE A O 1
ATOM 705 N N . GLN A 1 91 ? -7.546 10.274 5.680 1.00 94.88 91 GLN A N 1
ATOM 706 C CA . GLN A 1 91 ? -8.240 11.371 6.376 1.00 94.88 91 GLN A CA 1
ATOM 707 C C . GLN A 1 91 ? -9.754 11.415 6.116 1.00 94.88 91 GLN A C 1
ATOM 709 O O . GLN A 1 91 ? -10.489 12.061 6.858 1.00 94.88 91 GLN A O 1
ATOM 714 N N . ARG A 1 92 ? -10.230 10.725 5.074 1.00 96.25 92 ARG A N 1
ATOM 715 C CA . ARG A 1 92 ? -11.659 10.565 4.783 1.00 96.25 92 ARG A CA 1
ATOM 716 C C . ARG A 1 92 ? -12.351 9.604 5.756 1.00 96.25 92 ARG A C 1
ATOM 718 O O . ARG A 1 92 ? -13.564 9.682 5.917 1.00 96.25 92 ARG A O 1
ATOM 725 N N . LEU A 1 93 ? -11.600 8.693 6.374 1.00 97.25 93 LEU A N 1
ATOM 726 C CA . LEU A 1 93 ? -12.096 7.717 7.340 1.00 97.25 93 LEU A CA 1
ATOM 727 C C . LEU A 1 93 ? -12.135 8.309 8.751 1.00 97.25 93 LEU A C 1
ATOM 729 O O . LEU A 1 93 ? -11.332 9.164 9.122 1.00 97.25 93 LEU A O 1
ATOM 733 N N . ARG A 1 94 ? -13.017 7.767 9.594 1.00 97.88 94 ARG A N 1
ATOM 734 C CA . ARG A 1 94 ? -13.030 8.058 11.030 1.00 97.88 94 ARG A CA 1
ATOM 735 C C . ARG A 1 94 ? -11.991 7.195 11.754 1.00 97.88 94 ARG A C 1
ATOM 737 O O . ARG A 1 94 ? -12.326 6.169 12.339 1.00 97.88 94 ARG A O 1
ATOM 744 N N . ILE A 1 95 ? -10.723 7.587 11.688 1.00 98.25 95 ILE A N 1
ATOM 745 C CA . ILE A 1 95 ? -9.623 6.806 12.272 1.00 98.25 95 ILE A CA 1
ATOM 746 C C . ILE A 1 95 ? -9.639 6.912 13.806 1.00 98.25 95 ILE A C 1
ATOM 748 O O . ILE A 1 95 ? -9.618 8.011 14.358 1.00 98.25 95 ILE A O 1
ATOM 752 N N . ALA A 1 96 ? -9.651 5.768 14.494 1.00 98.44 96 ALA A N 1
ATOM 753 C CA . ALA A 1 96 ? -9.544 5.688 15.954 1.00 98.44 96 ALA A CA 1
ATOM 754 C C . ALA A 1 96 ? -8.095 5.504 16.427 1.00 98.44 96 ALA A C 1
ATOM 756 O O . ALA A 1 96 ? -7.677 6.119 17.406 1.00 98.44 96 ALA A O 1
ATOM 757 N N . ALA A 1 97 ? -7.332 4.660 15.729 1.00 98.69 97 ALA A N 1
ATOM 758 C CA . ALA A 1 97 ? -5.940 4.352 16.041 1.00 98.69 97 ALA A CA 1
ATOM 759 C C . ALA A 1 97 ? -5.210 3.778 14.816 1.00 98.69 97 ALA A C 1
ATOM 761 O O . ALA A 1 97 ? -5.828 3.405 13.811 1.00 98.69 97 ALA A O 1
ATOM 762 N N . VAL A 1 98 ? -3.888 3.666 14.926 1.00 98.62 98 VAL A N 1
ATOM 763 C CA . VAL A 1 98 ? -3.043 2.909 13.996 1.00 98.62 98 VAL A CA 1
ATOM 764 C C . VAL A 1 98 ? -2.523 1.673 14.724 1.00 98.62 98 VAL A C 1
ATOM 766 O O . VAL A 1 98 ? -1.961 1.789 15.798 1.00 98.62 98 VAL A O 1
ATOM 769 N N . ALA A 1 99 ? -2.682 0.476 14.177 1.00 98.56 99 ALA A N 1
ATOM 770 C CA . ALA A 1 99 ? -2.085 -0.732 14.739 1.00 98.56 99 ALA A CA 1
ATOM 771 C C . ALA A 1 99 ? -0.774 -1.060 14.019 1.00 98.56 99 ALA A C 1
ATOM 773 O O . ALA A 1 99 ? -0.706 -0.972 12.797 1.00 98.56 99 ALA A O 1
ATOM 774 N N . ASP A 1 100 ? 0.263 -1.485 14.738 1.00 98.19 100 ASP A N 1
ATOM 775 C CA . ASP A 1 100 ? 1.463 -2.062 14.120 1.00 98.19 100 ASP A CA 1
ATOM 776 C C . ASP A 1 100 ? 1.996 -3.221 14.966 1.00 98.19 100 ASP A C 1
ATOM 778 O O . ASP A 1 100 ? 1.795 -3.269 16.176 1.00 98.19 100 ASP A O 1
ATOM 782 N N . ARG A 1 101 ? 2.683 -4.177 14.339 1.00 96.81 101 ARG A N 1
ATOM 783 C CA . ARG A 1 101 ? 3.328 -5.290 15.050 1.00 96.81 101 ARG A CA 1
ATOM 784 C C . ARG A 1 101 ? 4.616 -4.870 15.759 1.00 96.81 101 ARG A C 1
ATOM 786 O O . ARG A 1 101 ? 5.084 -5.595 16.631 1.00 96.81 101 ARG A O 1
ATOM 793 N N . ASP A 1 102 ? 5.230 -3.769 15.331 1.00 96.38 102 ASP A N 1
ATOM 794 C CA . ASP A 1 102 ? 6.462 -3.265 15.922 1.00 96.38 102 ASP A CA 1
ATOM 795 C C . ASP A 1 102 ? 6.173 -2.620 17.281 1.00 96.38 102 ASP A C 1
ATOM 797 O O . ASP A 1 102 ? 5.683 -1.494 17.368 1.00 96.38 102 ASP A O 1
ATOM 801 N N . ALA A 1 103 ? 6.506 -3.347 18.350 1.00 97.56 103 ALA A N 1
ATOM 802 C CA . ALA A 1 103 ? 6.286 -2.903 19.720 1.00 97.56 103 ALA A CA 1
ATOM 803 C C . ALA A 1 103 ? 7.036 -1.614 20.080 1.00 97.56 103 ALA A C 1
ATOM 805 O O . ALA A 1 103 ? 6.626 -0.917 21.005 1.00 97.56 103 ALA A O 1
ATOM 806 N N . SER A 1 104 ? 8.099 -1.259 19.347 1.00 97.38 104 SER A N 1
ATOM 807 C CA . SER A 1 104 ? 8.808 0.007 19.564 1.00 97.38 104 SER A CA 1
ATOM 808 C C . SER A 1 104 ? 7.982 1.235 19.169 1.00 97.38 104 SER A C 1
ATOM 810 O O . SER A 1 104 ? 8.293 2.342 19.605 1.00 97.38 104 SER A O 1
ATOM 812 N N . LEU A 1 105 ? 6.924 1.049 18.371 1.00 96.44 105 LEU A N 1
ATOM 813 C CA . LEU A 1 105 ? 6.019 2.117 17.960 1.00 96.44 105 LEU A CA 1
ATOM 814 C C . LEU A 1 105 ? 4.828 2.280 18.908 1.00 96.44 105 LEU A C 1
ATOM 816 O O . LEU A 1 105 ? 4.149 3.299 18.829 1.00 96.44 105 LEU A O 1
ATOM 820 N N . TRP A 1 106 ? 4.532 1.321 19.785 1.00 98.19 106 TRP A N 1
ATOM 821 C CA . TRP A 1 106 ? 3.326 1.378 20.615 1.00 98.19 106 TRP A CA 1
ATOM 822 C C . TRP A 1 106 ? 3.359 2.563 21.587 1.00 98.19 106 TRP A C 1
ATOM 824 O O . TRP A 1 106 ? 4.364 2.821 22.244 1.00 98.19 106 TRP A O 1
ATOM 834 N N . GLY A 1 107 ? 2.251 3.301 21.659 1.00 96.94 107 GLY A N 1
ATOM 835 C CA . GLY A 1 107 ? 2.138 4.551 22.414 1.00 96.94 107 GLY A CA 1
ATOM 836 C C . GLY A 1 107 ? 2.697 5.785 21.697 1.00 96.94 107 GLY A C 1
ATOM 837 O O . GLY A 1 107 ? 2.491 6.894 22.181 1.00 96.94 107 GLY A O 1
ATOM 838 N N . SER A 1 108 ? 3.366 5.626 20.549 1.00 97.75 108 SER A N 1
ATOM 839 C CA . SER A 1 108 ? 3.701 6.756 19.672 1.00 97.75 108 SER A CA 1
ATOM 840 C C . SER A 1 108 ? 2.486 7.214 18.857 1.00 97.75 108 SER A C 1
ATOM 842 O O . SER A 1 108 ? 1.403 6.638 18.966 1.00 97.75 108 SER A O 1
ATOM 844 N N . GLU A 1 109 ? 2.664 8.230 18.011 1.00 97.56 109 GLU A N 1
ATOM 845 C CA . GLU A 1 109 ? 1.614 8.723 17.120 1.00 97.56 109 GLU A CA 1
ATOM 846 C C . GLU A 1 109 ? 1.989 8.615 15.641 1.00 97.56 109 GLU A C 1
ATOM 848 O O . GLU A 1 109 ? 3.112 8.906 15.209 1.00 97.56 109 GLU A O 1
ATOM 853 N N . VAL A 1 110 ? 0.996 8.252 14.832 1.00 96.50 110 VAL A N 1
ATOM 854 C CA . VAL A 1 110 ? 1.062 8.242 13.370 1.00 96.50 110 VAL A CA 1
ATOM 855 C C . VAL A 1 110 ? -0.190 8.922 12.844 1.00 96.50 110 VAL A C 1
ATOM 857 O O . VAL A 1 110 ? -1.301 8.550 13.198 1.00 96.50 110 VAL A O 1
ATOM 860 N N . LEU A 1 111 ? -0.002 9.943 12.001 1.00 93.88 111 LEU A N 1
ATOM 861 C CA . LEU A 1 111 ? -1.092 10.777 11.475 1.00 93.88 111 LEU A CA 1
ATOM 862 C C . LEU A 1 111 ? -1.951 11.445 12.570 1.00 93.88 111 LEU A C 1
ATOM 864 O O . LEU A 1 111 ? -3.114 11.737 12.335 1.00 93.88 111 LEU A O 1
ATOM 868 N N . GLY A 1 112 ? -1.380 11.687 13.756 1.00 96.00 112 GLY A N 1
ATOM 869 C CA . GLY A 1 112 ? -2.103 12.244 14.907 1.00 96.00 112 GLY A CA 1
ATOM 870 C C . GLY A 1 112 ? -2.977 11.231 15.655 1.00 96.00 112 GLY A C 1
ATOM 871 O O . GLY A 1 112 ? -3.796 11.628 16.477 1.00 96.00 112 GLY A O 1
ATOM 872 N N . HIS A 1 113 ? -2.821 9.933 15.375 1.00 98.06 113 HIS A N 1
ATOM 873 C CA . HIS A 1 113 ? -3.533 8.853 16.052 1.00 98.06 113 HIS A CA 1
ATOM 874 C C . HIS A 1 113 ? -2.557 7.964 16.830 1.00 98.06 113 HIS A C 1
ATOM 876 O O . HIS A 1 113 ? -1.439 7.734 16.351 1.00 98.06 113 HIS A O 1
ATOM 882 N N . PRO A 1 114 ? -2.963 7.429 17.996 1.00 98.31 114 PRO A N 1
ATOM 883 C CA . PRO A 1 114 ? -2.102 6.571 18.794 1.00 98.31 114 PRO A CA 1
ATOM 884 C C . PRO A 1 114 ? -1.792 5.278 18.045 1.00 98.31 114 PRO A C 1
ATOM 886 O O . PRO A 1 114 ? -2.661 4.690 17.390 1.00 98.31 114 PRO A O 1
ATOM 889 N N . VAL A 1 115 ? -0.550 4.821 18.174 1.00 98.69 115 VAL A N 1
ATOM 890 C CA . VAL A 1 115 ? -0.132 3.515 17.686 1.00 98.69 115 VAL A CA 1
ATOM 891 C C . VAL A 1 115 ? -0.372 2.472 18.772 1.00 98.69 115 VAL A C 1
ATOM 893 O O . VAL A 1 115 ? 0.157 2.581 19.878 1.00 98.69 115 VAL A O 1
ATOM 896 N N . ILE A 1 116 ? -1.154 1.448 18.452 1.00 98.75 116 ILE A N 1
ATOM 897 C CA . ILE A 1 116 ? -1.575 0.389 19.371 1.00 98.75 116 ILE A CA 1
ATOM 898 C C . ILE A 1 116 ? -1.040 -0.976 18.937 1.00 98.75 116 ILE A C 1
ATOM 900 O O . ILE A 1 116 ? -0.652 -1.186 17.782 1.00 98.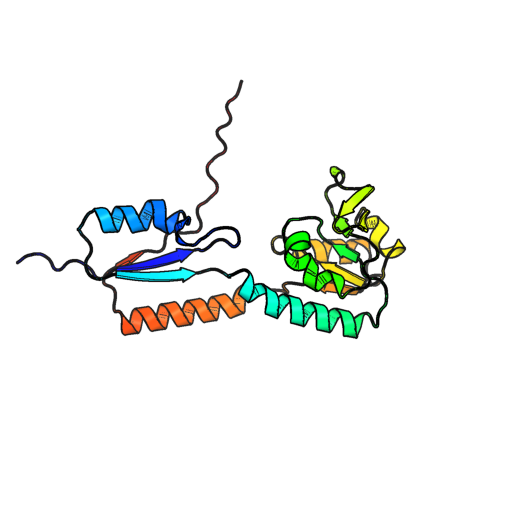75 116 ILE A O 1
ATOM 904 N N . SER A 1 117 ? -1.052 -1.929 19.867 1.00 98.50 117 SER A N 1
ATOM 905 C CA . SER A 1 117 ? -0.772 -3.324 19.535 1.00 98.50 117 SER A CA 1
ATOM 906 C C . SER A 1 117 ? -1.940 -3.960 18.762 1.00 98.50 117 SER A C 1
ATOM 908 O O . SER A 1 117 ? -3.095 -3.568 18.954 1.00 98.50 117 SER A O 1
ATOM 910 N N . PRO A 1 118 ? -1.696 -5.000 17.939 1.00 98.31 118 PRO A N 1
ATOM 911 C CA . PRO A 1 118 ? -2.762 -5.702 17.225 1.00 98.31 118 PRO A CA 1
ATOM 912 C C . PRO A 1 118 ? -3.842 -6.292 18.136 1.00 98.31 118 PRO A C 1
ATOM 914 O O . PRO A 1 118 ? -4.989 -6.415 17.722 1.00 98.31 118 PRO A O 1
ATOM 917 N N . ALA A 1 119 ? -3.496 -6.654 19.374 1.00 97.94 119 ALA A N 1
ATOM 918 C CA . ALA A 1 119 ? -4.437 -7.224 20.336 1.00 97.94 119 ALA A CA 1
ATOM 919 C C . ALA A 1 119 ? -5.483 -6.208 20.823 1.00 97.94 119 ALA A C 1
ATOM 921 O O . ALA A 1 119 ? -6.590 -6.603 21.165 1.00 97.94 119 ALA A O 1
ATOM 922 N N . GLN A 1 120 ? -5.156 -4.915 20.807 1.00 98.25 120 GLN A N 1
ATOM 923 C CA . GLN A 1 120 ? -6.031 -3.850 21.302 1.00 98.25 120 GLN A CA 1
ATOM 924 C C . GLN A 1 120 ? -7.047 -3.371 20.263 1.00 98.25 120 GLN A C 1
ATOM 926 O O . GLN A 1 120 ? -7.945 -2.613 20.602 1.00 98.25 120 GLN A O 1
ATOM 931 N N . ILE A 1 121 ? -6.929 -3.792 19.000 1.00 98.56 121 ILE A N 1
ATOM 932 C CA . ILE A 1 121 ? -7.786 -3.318 17.902 1.00 98.56 121 ILE A CA 1
ATOM 933 C C . ILE A 1 121 ? -9.291 -3.333 18.249 1.00 98.56 121 ILE A C 1
ATOM 935 O O . ILE A 1 121 ? -9.929 -2.302 18.020 1.00 98.56 121 ILE A O 1
ATOM 939 N N . PRO A 1 122 ? -9.865 -4.410 18.833 1.00 97.94 122 PRO A N 1
ATOM 940 C CA . PRO A 1 122 ? -11.300 -4.462 19.124 1.00 97.94 122 PRO A CA 1
ATOM 941 C C . PRO A 1 122 ? -11.784 -3.410 20.132 1.00 97.94 122 PRO A C 1
ATOM 943 O O . PRO A 1 122 ? -12.973 -3.105 20.162 1.00 97.94 122 PRO A O 1
ATOM 946 N N . GLU A 1 123 ? -10.888 -2.843 20.946 1.00 97.69 123 GLU A N 1
ATOM 947 C CA . GLU A 1 123 ? -11.214 -1.762 21.887 1.00 97.69 123 GLU A CA 1
ATOM 948 C C . GLU A 1 123 ? -11.437 -0.420 21.167 1.00 97.69 123 GLU A C 1
ATOM 950 O O . GLU A 1 123 ? -12.107 0.464 21.696 1.00 97.69 123 GLU A O 1
ATOM 955 N N . PHE A 1 124 ? -10.887 -0.265 19.957 1.00 98.25 124 PHE A N 1
ATOM 956 C CA . PHE A 1 124 ? -10.896 0.989 19.199 1.00 98.25 124 PHE A CA 1
ATOM 957 C C . PHE A 1 124 ? -11.860 0.965 18.015 1.00 98.25 124 PHE A C 1
ATOM 959 O O . PHE A 1 124 ? -12.476 1.987 17.704 1.00 98.25 124 PHE A O 1
ATOM 966 N N . ALA A 1 125 ? -11.968 -0.169 17.322 1.00 98.19 125 ALA A N 1
ATOM 967 C CA . ALA A 1 125 ? -12.808 -0.299 16.141 1.00 98.19 125 ALA A CA 1
ATOM 968 C C . ALA A 1 125 ? -13.135 -1.756 15.816 1.00 98.19 125 ALA A C 1
ATOM 970 O O . ALA A 1 125 ? -12.333 -2.663 16.028 1.00 98.19 125 ALA A O 1
ATOM 971 N N . ARG A 1 126 ? -14.287 -1.949 15.168 1.00 97.81 126 ARG A N 1
ATOM 972 C CA . ARG A 1 126 ? -14.632 -3.204 14.493 1.00 97.81 126 ARG A CA 1
ATOM 973 C C . ARG A 1 126 ? -14.005 -3.303 13.100 1.00 97.81 126 ARG A C 1
ATOM 975 O O . ARG A 1 126 ? -13.716 -4.398 12.630 1.00 97.81 126 ARG A O 1
ATOM 982 N N . HIS A 1 127 ? -13.809 -2.173 12.427 1.00 98.50 127 HIS A N 1
ATOM 983 C CA . HIS A 1 127 ? -13.274 -2.127 11.071 1.00 98.50 127 HIS A CA 1
ATOM 984 C C . HIS A 1 127 ? -11.761 -1.912 11.080 1.00 98.50 127 HIS A C 1
ATOM 986 O O . HIS A 1 127 ? -11.260 -1.014 11.759 1.00 98.50 127 HIS A O 1
ATOM 992 N N . VAL A 1 128 ? -11.035 -2.696 10.281 1.00 98.44 128 VAL A N 1
ATOM 993 C CA . VAL A 1 128 ? -9.578 -2.579 10.143 1.00 98.44 128 VAL A CA 1
ATOM 994 C C . VAL A 1 128 ? -9.191 -2.467 8.684 1.00 98.44 128 VAL A C 1
ATOM 996 O O . VAL A 1 128 ? -9.504 -3.358 7.907 1.00 98.44 128 VAL A O 1
ATOM 999 N N . VAL A 1 129 ? -8.454 -1.424 8.316 1.00 98.19 129 VAL A N 1
ATOM 1000 C CA . VAL A 1 129 ? -7.870 -1.281 6.975 1.00 98.19 129 VAL A CA 1
ATOM 1001 C C . VAL A 1 129 ? -6.404 -1.674 7.017 1.00 98.19 129 VAL A C 1
ATOM 1003 O O . VAL A 1 129 ? -5.635 -1.086 7.771 1.00 98.19 129 VAL A O 1
ATOM 1006 N N . ILE A 1 130 ? -5.986 -2.641 6.201 1.00 97.38 130 ILE A N 1
ATOM 1007 C CA . ILE A 1 130 ? -4.586 -3.083 6.170 1.00 97.38 130 ILE A CA 1
ATOM 1008 C C . ILE A 1 130 ? -3.789 -2.237 5.173 1.00 97.38 130 ILE A C 1
ATOM 1010 O O . ILE A 1 130 ? -3.910 -2.389 3.965 1.00 97.38 130 ILE A O 1
ATOM 1014 N N . SER A 1 131 ? -2.908 -1.378 5.679 1.00 95.06 131 SER A N 1
ATOM 1015 C CA . SER A 1 131 ? -2.011 -0.515 4.901 1.00 95.06 131 SER A CA 1
ATOM 1016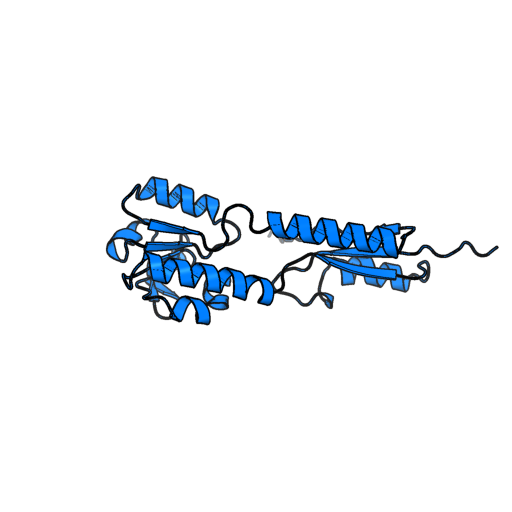 C C . SER A 1 131 ? -0.590 -1.099 4.863 1.00 95.06 131 SER A C 1
ATOM 1018 O O . SER A 1 131 ? 0.381 -0.523 5.361 1.00 95.06 131 SER A O 1
ATOM 1020 N N . SER A 1 132 ? -0.449 -2.301 4.292 1.00 90.56 132 SER A N 1
ATOM 1021 C CA . SER A 1 132 ? 0.857 -2.961 4.149 1.00 90.56 132 SER A CA 1
ATOM 1022 C C . SER A 1 132 ? 0.953 -3.824 2.895 1.00 90.56 132 SER A C 1
ATOM 1024 O O . SER A 1 132 ? 0.637 -5.008 2.920 1.00 90.56 132 SER A O 1
ATOM 1026 N N . ARG A 1 133 ? 1.475 -3.258 1.798 1.00 84.06 133 ARG A N 1
ATOM 1027 C CA . ARG A 1 133 ? 1.588 -3.962 0.504 1.00 84.06 133 ARG A CA 1
ATOM 1028 C C . ARG A 1 133 ? 2.322 -5.302 0.613 1.00 84.06 133 ARG A C 1
ATOM 1030 O O . ARG A 1 133 ? 1.890 -6.292 0.040 1.00 84.06 133 ARG A O 1
ATOM 1037 N N . ALA A 1 134 ? 3.449 -5.331 1.321 1.00 80.62 134 ALA A N 1
ATOM 1038 C CA . ALA A 1 134 ? 4.334 -6.496 1.338 1.00 80.62 134 ALA A CA 1
ATOM 1039 C C . ALA A 1 134 ? 3.825 -7.656 2.208 1.00 80.62 134 ALA A C 1
ATOM 1041 O O . ALA A 1 134 ? 4.286 -8.783 2.042 1.00 80.62 134 ALA A O 1
ATOM 1042 N N . TYR A 1 135 ? 2.924 -7.385 3.156 1.00 85.88 135 TYR A N 1
ATOM 1043 C CA . TYR A 1 135 ? 2.520 -8.357 4.174 1.00 85.88 135 TYR A CA 1
ATOM 1044 C C . TYR A 1 135 ? 1.002 -8.455 4.355 1.00 85.88 135 TYR A C 1
ATOM 1046 O O . TYR A 1 135 ? 0.571 -9.094 5.311 1.00 85.88 135 TYR A O 1
ATOM 1054 N N . GLU A 1 136 ? 0.202 -7.851 3.471 1.00 90.62 136 GLU A N 1
ATOM 1055 C CA . GLU A 1 136 ? -1.253 -7.727 3.624 1.00 90.62 136 GLU A CA 1
ATOM 1056 C C . GLU A 1 136 ? -1.938 -9.062 3.935 1.00 90.62 136 GLU A C 1
ATOM 1058 O O . GLU A 1 136 ? -2.585 -9.182 4.969 1.00 90.62 136 GLU A O 1
ATOM 1063 N N . GLU A 1 137 ? -1.718 -10.092 3.114 1.00 90.50 137 GLU A N 1
ATOM 1064 C CA . GLU A 1 137 ? -2.319 -11.420 3.320 1.00 90.50 137 GLU A CA 1
ATOM 1065 C C . GLU A 1 137 ? -1.857 -12.088 4.623 1.00 90.50 137 GLU A C 1
ATOM 1067 O O . GLU A 1 137 ? -2.596 -12.837 5.262 1.00 90.50 137 GLU A O 1
ATOM 1072 N N . GLY A 1 138 ? -0.601 -11.853 5.016 1.00 91.19 138 GLY A N 1
ATOM 1073 C CA . GLY A 1 138 ? -0.069 -12.356 6.279 1.00 91.19 138 GLY A CA 1
ATOM 1074 C C . GLY A 1 138 ? -0.787 -11.719 7.462 1.00 91.19 138 GLY A C 1
ATOM 1075 O O . GLY A 1 138 ? -1.260 -12.430 8.344 1.00 91.19 138 GLY A O 1
ATOM 1076 N N . ILE A 1 139 ? -0.926 -10.395 7.418 1.00 95.12 139 ILE A N 1
ATOM 1077 C CA . ILE A 1 139 ? -1.619 -9.600 8.431 1.00 95.12 139 ILE A CA 1
ATOM 1078 C C . ILE A 1 139 ? -3.095 -9.989 8.504 1.00 95.12 139 ILE A C 1
ATOM 1080 O O . ILE A 1 139 ? -3.591 -10.215 9.601 1.00 95.12 139 ILE A O 1
ATOM 1084 N N . GLU A 1 140 ? -3.784 -10.117 7.368 1.00 95.44 140 GLU A N 1
ATOM 1085 C CA . GLU A 1 140 ? -5.188 -10.546 7.311 1.00 95.44 140 GLU A CA 1
ATOM 1086 C C . GLU A 1 140 ? -5.376 -11.881 8.040 1.00 95.44 140 GLU A C 1
ATOM 1088 O O . GLU A 1 140 ? -6.201 -11.985 8.946 1.00 95.44 140 GLU A O 1
ATOM 1093 N N . ARG A 1 141 ? -4.556 -12.893 7.720 1.00 95.19 141 ARG A N 1
ATOM 1094 C CA . ARG A 1 141 ? -4.623 -14.202 8.392 1.00 95.19 141 ARG A CA 1
ATOM 1095 C C . ARG A 1 141 ? -4.348 -14.113 9.887 1.00 95.19 141 ARG A C 1
ATOM 1097 O O . ARG A 1 141 ? -5.003 -14.811 10.660 1.00 95.19 141 ARG A O 1
ATOM 1104 N N . ASP A 1 142 ? -3.368 -13.312 10.289 1.00 96.56 142 ASP A N 1
ATOM 1105 C CA . ASP A 1 142 ? -3.006 -13.171 11.697 1.00 96.56 142 ASP A CA 1
ATOM 1106 C C . ASP A 1 142 ? -4.110 -12.455 12.486 1.00 96.56 142 ASP A C 1
ATOM 1108 O O . ASP A 1 142 ? -4.449 -12.902 13.579 1.00 96.56 142 ASP A O 1
ATOM 1112 N N . LEU A 1 143 ? -4.738 -11.425 11.912 1.00 96.94 143 LEU A N 1
ATOM 1113 C CA . LEU A 1 143 ? -5.888 -10.741 12.504 1.00 96.94 143 LEU A CA 1
ATOM 1114 C C . LEU A 1 143 ? -7.118 -11.650 12.587 1.00 96.94 143 LEU A C 1
ATOM 1116 O O . LEU A 1 143 ? -7.743 -11.708 13.643 1.00 96.94 143 LEU A O 1
ATOM 1120 N N . CYS A 1 144 ? -7.420 -12.419 11.535 1.00 96.25 144 CYS A N 1
ATOM 1121 C CA . CYS A 1 144 ? -8.482 -13.429 11.573 1.00 96.25 144 CYS A CA 1
ATOM 1122 C C . CYS A 1 144 ? -8.228 -14.477 12.663 1.00 96.25 144 CYS A C 1
ATOM 1124 O O . CYS A 1 144 ? -9.154 -14.890 13.352 1.00 96.25 144 CYS A O 1
ATOM 1126 N N . ARG A 1 145 ? -6.976 -14.916 12.847 1.00 97.00 145 ARG A N 1
ATOM 1127 C CA . ARG A 1 145 ? -6.627 -15.869 13.912 1.00 97.00 145 ARG A CA 1
ATOM 1128 C C . ARG A 1 145 ? -6.775 -15.244 15.298 1.00 97.00 145 ARG A C 1
ATOM 1130 O O . ARG A 1 145 ? -7.217 -15.924 16.216 1.00 97.00 145 ARG A O 1
ATOM 1137 N N . LEU A 1 146 ? -6.358 -13.990 15.448 1.00 96.38 146 LEU A N 1
ATOM 1138 C CA . LEU A 1 146 ? -6.322 -13.304 16.735 1.00 96.38 146 LEU A CA 1
ATOM 1139 C C . LEU A 1 146 ? -7.720 -12.901 17.217 1.00 96.38 146 LEU A C 1
ATOM 1141 O O . LEU A 1 146 ? -8.001 -13.016 18.404 1.00 96.38 146 LEU A O 1
ATOM 1145 N N . HIS A 1 147 ? -8.584 -12.461 16.300 1.00 96.31 147 HIS A N 1
ATOM 1146 C CA . HIS A 1 147 ? -9.859 -11.822 16.636 1.00 96.31 147 HIS A CA 1
ATOM 1147 C C . HIS A 1 147 ? -11.088 -12.492 16.017 1.00 96.31 147 HIS A C 1
ATOM 1149 O O . HIS A 1 147 ? -12.211 -12.123 16.348 1.00 96.31 147 HIS A O 1
ATOM 1155 N N . GLY A 1 148 ? -10.918 -13.477 15.133 1.00 90.62 148 GLY A N 1
ATOM 1156 C CA . GLY A 1 148 ? -12.034 -14.177 14.497 1.00 90.62 148 GLY A CA 1
ATOM 1157 C C . GLY A 1 148 ? -13.007 -13.223 13.799 1.00 90.62 148 GLY A C 1
ATOM 1158 O O . GLY A 1 148 ? -12.602 -12.322 13.068 1.00 90.62 148 GLY A O 1
ATOM 1159 N N . GLU A 1 149 ? -14.300 -13.414 14.056 1.00 91.00 149 GLU A N 1
ATOM 1160 C CA . GLU A 1 149 ? -15.398 -12.639 13.456 1.00 91.00 149 GLU A CA 1
ATOM 1161 C C . GLU A 1 149 ? -15.644 -11.281 14.139 1.00 91.00 149 GLU A C 1
ATOM 1163 O O . GLU A 1 149 ? -16.533 -10.528 13.734 1.00 91.00 149 GLU A O 1
ATOM 1168 N N . HIS A 1 150 ? -14.866 -10.938 15.173 1.00 92.81 150 HIS A N 1
ATOM 1169 C CA . HIS A 1 150 ? -15.011 -9.659 15.871 1.00 92.81 150 HIS A CA 1
ATOM 1170 C C . HIS A 1 150 ? -14.563 -8.464 15.029 1.00 92.81 150 HIS A C 1
ATOM 1172 O O . HIS A 1 150 ? -14.936 -7.338 15.350 1.00 92.81 150 HIS A O 1
ATOM 1178 N N . LEU A 1 151 ? -13.796 -8.693 13.960 1.00 96.75 151 LEU A N 1
ATOM 1179 C CA . LEU A 1 151 ? -13.304 -7.646 13.076 1.00 96.75 151 LEU A CA 1
ATOM 1180 C C . LEU A 1 151 ? -13.825 -7.816 11.652 1.00 96.75 151 LEU A C 1
ATOM 1182 O O . LEU A 1 151 ? -13.859 -8.915 11.104 1.00 96.75 151 LEU A O 1
ATOM 1186 N N . THR A 1 152 ? -14.143 -6.689 11.027 1.00 97.50 152 THR A N 1
ATOM 1187 C CA . THR A 1 152 ? -14.321 -6.580 9.580 1.00 97.50 152 THR A CA 1
ATOM 1188 C C . THR A 1 152 ? -13.012 -6.066 8.991 1.00 97.50 152 THR A C 1
ATOM 1190 O O . THR A 1 152 ? -12.627 -4.916 9.223 1.00 97.50 152 THR A O 1
ATOM 1193 N N . ILE A 1 153 ? -12.305 -6.928 8.264 1.00 97.19 153 ILE A N 1
ATOM 1194 C CA . ILE A 1 153 ? -10.976 -6.633 7.723 1.00 97.19 153 ILE A CA 1
ATOM 1195 C C . ILE A 1 153 ? -11.097 -6.175 6.271 1.00 97.19 153 ILE A C 1
ATOM 1197 O O . ILE A 1 153 ? -11.718 -6.840 5.447 1.00 97.19 153 ILE A O 1
ATOM 1201 N N . HIS A 1 154 ? -10.430 -5.066 5.965 1.00 96.50 154 HIS A N 1
ATOM 1202 C CA . HIS A 1 154 ? -10.421 -4.394 4.674 1.00 96.50 154 HIS A CA 1
ATOM 1203 C C . HIS A 1 154 ? -8.998 -4.367 4.097 1.00 96.50 154 HIS A C 1
ATOM 1205 O O . HIS A 1 154 ? -8.218 -3.455 4.399 1.00 96.50 154 HIS A O 1
ATOM 1211 N N . PRO A 1 155 ? -8.615 -5.360 3.278 1.00 94.25 155 PRO A N 1
ATOM 1212 C CA . PRO A 1 155 ? -7.370 -5.320 2.520 1.00 94.25 155 PRO A CA 1
ATOM 1213 C C . PRO A 1 155 ? -7.396 -4.160 1.518 1.00 94.25 155 PRO A C 1
ATOM 1215 O O . PRO A 1 155 ? -8.332 -4.017 0.727 1.00 94.25 155 PRO A O 1
ATOM 1218 N N . LEU A 1 156 ? -6.358 -3.334 1.536 1.00 90.94 156 LEU A N 1
ATOM 1219 C CA . LEU A 1 156 ? -6.240 -2.156 0.691 1.00 90.94 156 LEU A CA 1
ATOM 1220 C C . LEU A 1 156 ? -5.726 -2.505 -0.719 1.00 90.94 156 LEU A C 1
ATOM 1222 O O . LEU A 1 156 ? -6.104 -1.861 -1.698 1.00 90.94 156 LEU A O 1
ATOM 1226 N N . TYR A 1 157 ? -4.883 -3.530 -0.844 1.00 85.38 157 TYR A N 1
ATOM 1227 C CA . TYR A 1 157 ? -4.256 -3.926 -2.109 1.00 85.38 157 TYR A CA 1
ATOM 1228 C C . TYR A 1 157 ? -4.922 -5.156 -2.747 1.00 85.38 157 TYR A C 1
ATOM 1230 O O . TYR A 1 157 ? -4.947 -5.269 -3.976 1.00 85.38 157 TYR A O 1
ATOM 1238 N N . GLY A 1 158 ? -5.532 -6.020 -1.933 1.00 78.88 158 GLY A N 1
ATOM 1239 C CA . GLY A 1 158 ? -6.218 -7.247 -2.329 1.00 78.88 158 GLY A CA 1
ATOM 1240 C C . GLY A 1 158 ? -5.268 -8.413 -2.623 1.00 78.88 158 GLY A C 1
ATOM 1241 O O . GLY A 1 158 ? -4.050 -8.263 -2.690 1.00 78.88 158 GLY A O 1
ATOM 1242 N N . ARG A 1 159 ? -5.834 -9.605 -2.860 1.00 62.16 159 ARG A N 1
ATOM 1243 C CA . ARG A 1 159 ? -5.067 -10.750 -3.373 1.00 62.16 159 ARG A CA 1
ATOM 1244 C C . ARG A 1 159 ? -4.686 -10.457 -4.818 1.00 62.16 159 ARG A C 1
ATOM 1246 O O . ARG A 1 159 ? -5.554 -10.405 -5.685 1.00 62.16 159 ARG A O 1
ATOM 1253 N N . ASN A 1 160 ? -3.392 -10.301 -5.071 1.00 54.84 160 ASN A N 1
ATOM 1254 C CA . ASN A 1 160 ? -2.808 -10.102 -6.398 1.00 54.84 160 ASN A CA 1
ATOM 1255 C C . ASN A 1 160 ? -3.006 -8.700 -7.031 1.00 54.84 160 ASN A C 1
ATOM 1257 O O . ASN A 1 160 ? -3.497 -8.602 -8.162 1.00 54.84 160 ASN A O 1
ATOM 1261 N N . PRO A 1 161 ? -2.545 -7.607 -6.386 1.00 52.47 161 PRO A N 1
ATOM 1262 C CA . PRO A 1 161 ? -2.460 -6.297 -7.038 1.00 52.47 161 PRO A CA 1
ATOM 1263 C C . PRO A 1 161 ? -1.609 -6.369 -8.320 1.00 52.47 161 PRO A C 1
ATOM 1265 O O . PRO A 1 161 ? -1.823 -5.612 -9.266 1.00 52.47 161 PRO A O 1
ATOM 1268 N N . ASP A 1 162 ? -0.671 -7.311 -8.382 1.00 56.62 162 ASP A N 1
ATOM 1269 C CA . ASP A 1 162 ? 0.242 -7.485 -9.503 1.00 56.62 162 ASP A CA 1
ATOM 1270 C C . ASP A 1 162 ? -0.344 -8.360 -10.627 1.00 56.62 162 ASP A C 1
ATOM 1272 O O . ASP A 1 162 ? 0.257 -8.432 -11.683 1.00 56.62 162 ASP A O 1
ATOM 1276 N N . GLY A 1 163 ? -1.511 -9.001 -10.476 1.00 55.94 163 GLY A N 1
ATOM 1277 C CA . GLY A 1 163 ? -2.052 -9.936 -11.478 1.00 55.94 163 GLY A CA 1
ATOM 1278 C C . GLY A 1 163 ? -2.637 -9.254 -12.713 1.00 55.94 163 GLY A C 1
ATOM 1279 O O . GLY A 1 163 ? -2.336 -9.630 -13.845 1.00 55.94 163 GLY A O 1
ATOM 1280 N N . ILE A 1 164 ? -3.447 -8.215 -12.495 1.00 59.34 164 ILE A N 1
ATOM 1281 C CA . ILE A 1 164 ? -3.985 -7.374 -13.577 1.00 59.34 164 ILE A CA 1
ATOM 1282 C C . ILE A 1 164 ? -2.845 -6.605 -14.253 1.00 59.34 164 ILE A C 1
ATOM 1284 O O . ILE A 1 164 ? -2.787 -6.538 -15.478 1.00 59.34 164 ILE A O 1
ATOM 1288 N N . LEU A 1 165 ? -1.901 -6.092 -13.463 1.00 64.06 165 LEU A N 1
ATOM 1289 C CA . LEU A 1 165 ? -0.742 -5.368 -13.981 1.00 64.06 165 LEU A CA 1
ATOM 1290 C C . LEU A 1 165 ? 0.231 -6.262 -14.718 1.00 64.06 165 LEU A C 1
ATOM 1292 O O . LEU A 1 165 ? 0.745 -5.869 -15.751 1.00 64.06 165 LEU A O 1
ATOM 1296 N N . ARG A 1 166 ? 0.451 -7.479 -14.231 1.00 70.44 166 ARG A N 1
ATOM 1297 C CA . ARG A 1 166 ? 1.266 -8.468 -14.921 1.00 70.44 166 ARG A CA 1
ATOM 1298 C C . ARG A 1 166 ? 0.705 -8.735 -16.303 1.00 70.44 166 ARG A C 1
ATOM 1300 O O . ARG A 1 166 ? 1.478 -8.757 -17.247 1.00 70.44 166 ARG A O 1
ATOM 1307 N N . LYS A 1 167 ? -0.616 -8.873 -16.433 1.00 74.81 167 LYS A N 1
ATOM 1308 C CA . LYS A 1 167 ? -1.246 -9.026 -17.744 1.00 74.81 167 LYS A CA 1
ATOM 1309 C C . LYS A 1 167 ? -1.033 -7.791 -18.624 1.00 74.81 167 LYS A C 1
ATOM 1311 O O . LYS A 1 167 ? -0.633 -7.940 -19.768 1.00 74.81 167 LYS A O 1
ATOM 1316 N N . GLN A 1 168 ? -1.224 -6.586 -18.086 1.00 75.94 168 GLN A N 1
ATOM 1317 C CA . GLN A 1 168 ? -0.972 -5.342 -18.828 1.00 75.94 168 GLN A CA 1
ATOM 1318 C C . GLN A 1 168 ? 0.491 -5.213 -19.278 1.00 75.94 168 GLN A C 1
ATOM 1320 O O . GLN A 1 168 ? 0.744 -4.882 -20.430 1.00 75.94 168 GLN A O 1
ATOM 1325 N N . TRP A 1 169 ? 1.450 -5.535 -18.411 1.00 83.00 169 TRP A N 1
ATOM 1326 C CA . TRP A 1 169 ? 2.877 -5.555 -18.730 1.00 83.00 169 TRP A CA 1
ATOM 1327 C C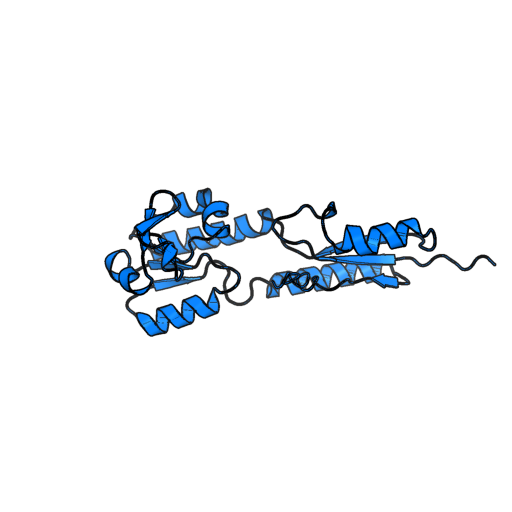 . TRP A 1 169 ? 3.221 -6.631 -19.758 1.00 83.00 169 TRP A C 1
ATOM 1329 O O . TRP A 1 169 ? 3.995 -6.380 -20.674 1.00 83.00 169 TRP A O 1
ATOM 1339 N N . GLU A 1 170 ? 2.648 -7.829 -19.629 1.00 86.00 170 GLU A N 1
ATOM 1340 C CA . GLU A 1 170 ? 2.806 -8.905 -20.609 1.00 86.00 170 GLU A CA 1
ATOM 1341 C C . GLU A 1 170 ? 2.266 -8.479 -21.981 1.00 86.00 170 GLU A C 1
ATOM 1343 O O . GLU A 1 170 ? 2.923 -8.726 -22.994 1.00 86.00 170 GLU A O 1
ATOM 1348 N N . ASP A 1 171 ? 1.118 -7.801 -22.017 1.00 87.12 171 ASP A N 1
ATOM 1349 C CA . ASP A 1 171 ? 0.510 -7.275 -23.239 1.00 87.12 171 ASP A CA 1
ATOM 1350 C C . ASP A 1 171 ? 1.356 -6.140 -23.847 1.00 87.12 171 ASP A C 1
ATOM 1352 O O . ASP A 1 171 ? 1.607 -6.148 -25.052 1.00 87.12 171 ASP A O 1
ATOM 1356 N N . GLU A 1 172 ? 1.877 -5.215 -23.034 1.00 88.94 172 GLU A N 1
ATOM 1357 C CA . GLU A 1 172 ? 2.748 -4.113 -23.471 1.00 88.94 172 GLU A CA 1
ATOM 1358 C C . GLU A 1 172 ? 4.092 -4.613 -24.018 1.00 88.94 172 GLU A C 1
ATOM 1360 O O . GLU A 1 172 ? 4.524 -4.199 -25.099 1.00 88.94 172 GLU A O 1
ATOM 1365 N N . ILE A 1 173 ? 4.741 -5.550 -23.317 1.00 90.56 173 ILE A N 1
ATOM 1366 C CA . ILE A 1 173 ? 5.973 -6.193 -23.790 1.00 90.56 173 ILE A CA 1
ATOM 1367 C C . ILE A 1 173 ? 5.694 -6.914 -25.104 1.00 90.56 173 ILE A C 1
ATOM 1369 O O . ILE A 1 173 ? 6.457 -6.761 -26.055 1.00 90.56 173 ILE A O 1
ATOM 1373 N N . ARG A 1 174 ? 4.597 -7.675 -25.190 1.00 93.31 174 ARG A N 1
ATOM 1374 C CA . ARG A 1 174 ? 4.237 -8.417 -26.404 1.00 93.31 174 ARG A CA 1
ATOM 1375 C C . ARG A 1 174 ? 3.980 -7.480 -27.582 1.00 93.31 174 ARG A C 1
ATOM 1377 O O . ARG A 1 174 ? 4.505 -7.733 -28.664 1.00 93.31 174 ARG A O 1
ATOM 1384 N N . ALA A 1 175 ? 3.215 -6.411 -27.374 1.00 93.50 175 ALA A N 1
ATOM 1385 C CA . ALA A 1 175 ? 2.940 -5.404 -28.393 1.00 93.50 175 ALA A CA 1
ATOM 1386 C C . ALA A 1 175 ? 4.232 -4.721 -28.862 1.00 93.50 175 ALA A C 1
ATOM 1388 O O . ALA A 1 175 ? 4.473 -4.605 -30.062 1.00 93.50 175 ALA A O 1
ATOM 1389 N N . THR A 1 176 ? 5.108 -4.355 -27.925 1.00 94.44 176 THR A N 1
ATOM 1390 C CA . THR A 1 176 ? 6.383 -3.709 -28.249 1.00 94.44 176 THR A CA 1
ATOM 1391 C C . THR A 1 176 ? 7.332 -4.656 -28.966 1.00 94.44 176 THR A C 1
ATOM 1393 O O . THR A 1 176 ? 7.986 -4.237 -29.908 1.00 94.44 176 THR A O 1
ATOM 1396 N N . VAL A 1 177 ? 7.415 -5.931 -28.578 1.00 95.50 177 VAL A N 1
ATOM 1397 C CA . VAL A 1 177 ? 8.238 -6.927 -29.284 1.00 95.50 177 VAL A CA 1
ATOM 1398 C C . VAL A 1 177 ? 7.721 -7.147 -30.706 1.00 95.50 177 VAL A C 1
ATOM 1400 O O . VAL A 1 177 ? 8.528 -7.242 -31.627 1.00 95.50 177 VAL A O 1
ATOM 1403 N N . ALA A 1 178 ? 6.401 -7.193 -30.899 1.00 94.88 178 ALA A N 1
ATOM 1404 C CA . ALA A 1 178 ? 5.800 -7.356 -32.220 1.00 94.88 178 ALA A CA 1
ATOM 1405 C C . ALA A 1 178 ? 6.078 -6.157 -33.146 1.00 94.88 178 ALA A C 1
ATOM 1407 O O . ALA A 1 178 ? 6.413 -6.365 -34.310 1.00 94.88 178 ALA A O 1
ATOM 1408 N N . ASP A 1 179 ? 5.975 -4.930 -32.627 1.00 96.38 179 ASP A N 1
ATOM 1409 C CA . ASP A 1 179 ? 6.233 -3.690 -33.376 1.00 96.38 179 ASP A CA 1
ATOM 1410 C C . ASP A 1 179 ? 7.733 -3.428 -33.588 1.00 96.38 179 ASP A C 1
ATOM 1412 O O . ASP A 1 179 ? 8.196 -3.145 -34.692 1.00 96.38 179 ASP A O 1
ATOM 1416 N N . PHE A 1 180 ? 8.521 -3.538 -32.520 1.00 96.88 180 PHE A N 1
ATOM 1417 C CA . PHE A 1 180 ? 9.932 -3.173 -32.521 1.00 96.88 180 PHE A CA 1
ATOM 1418 C C . PHE A 1 180 ? 10.836 -4.278 -33.058 1.00 96.88 180 PHE A C 1
ATOM 1420 O O . PHE A 1 180 ? 11.927 -3.959 -33.503 1.00 96.88 180 PHE A O 1
ATOM 1427 N N . GLN A 1 181 ? 10.425 -5.550 -33.026 1.00 96.00 181 GLN A N 1
ATOM 1428 C CA . GLN A 1 181 ? 11.228 -6.696 -33.478 1.00 96.00 181 GLN A CA 1
ATOM 1429 C C . GLN A 1 181 ? 12.701 -6.623 -33.010 1.00 96.00 181 GLN A C 1
ATOM 1431 O O . GLN A 1 181 ? 13.605 -6.521 -33.844 1.00 96.00 181 GLN A O 1
ATOM 1436 N N . PRO A 1 182 ? 12.963 -6.588 -31.686 1.00 96.00 182 PRO A N 1
ATOM 1437 C CA . PRO A 1 182 ? 14.322 -6.468 -31.169 1.00 96.00 182 PRO A CA 1
ATOM 1438 C C . PRO A 1 182 ? 15.161 -7.709 -31.489 1.00 96.00 182 PRO A C 1
ATOM 1440 O O . PRO A 1 182 ? 14.697 -8.837 -31.331 1.00 96.00 182 PRO A O 1
ATOM 1443 N N . ASP A 1 183 ? 16.432 -7.493 -31.821 1.00 96.38 183 ASP A N 1
ATOM 1444 C CA . ASP A 1 183 ? 17.443 -8.553 -31.908 1.00 96.38 183 ASP A CA 1
ATOM 1445 C C . ASP A 1 183 ? 17.896 -9.006 -30.509 1.00 96.38 183 ASP A C 1
ATOM 1447 O O . ASP A 1 183 ? 18.344 -10.137 -30.317 1.00 96.38 183 ASP A O 1
ATOM 1451 N N . LEU A 1 184 ? 17.790 -8.110 -29.518 1.00 95.25 184 LEU A N 1
ATOM 1452 C CA . LEU A 1 184 ? 18.196 -8.345 -28.136 1.00 95.25 184 LEU A CA 1
ATOM 1453 C C . LEU A 1 184 ? 17.142 -7.827 -27.149 1.00 95.25 184 LEU A C 1
ATOM 1455 O O . LEU A 1 184 ? 16.769 -6.654 -27.181 1.00 95.25 184 LEU A O 1
ATOM 1459 N N . LEU A 1 185 ? 16.719 -8.682 -26.215 1.00 94.81 185 LEU A N 1
ATOM 1460 C CA . LEU A 1 185 ? 15.883 -8.301 -25.076 1.00 94.81 185 LEU A CA 1
ATOM 1461 C C . LEU A 1 185 ? 16.712 -8.360 -23.792 1.00 94.81 185 LEU A C 1
ATOM 1463 O O . LEU A 1 185 ? 17.230 -9.413 -23.423 1.00 94.81 185 LEU A O 1
ATOM 1467 N N . VAL A 1 186 ? 16.825 -7.226 -23.102 1.00 93.00 186 VAL A N 1
ATOM 1468 C CA . VAL A 1 186 ? 17.589 -7.096 -21.857 1.00 93.00 186 VAL A CA 1
ATOM 1469 C C . VAL A 1 186 ? 16.628 -6.852 -20.705 1.00 93.00 186 VAL A C 1
ATOM 1471 O O . VAL A 1 186 ? 16.025 -5.786 -20.599 1.00 93.00 186 VAL A O 1
ATOM 1474 N N . HIS A 1 187 ? 16.512 -7.837 -19.819 1.00 90.38 187 HIS A N 1
ATOM 1475 C CA . HIS A 1 187 ? 15.687 -7.749 -18.623 1.00 90.38 187 HIS A CA 1
ATOM 1476 C C . HIS A 1 187 ? 16.552 -7.976 -17.367 1.00 90.38 187 HIS A C 1
ATOM 1478 O O . HIS A 1 187 ? 16.740 -9.120 -16.946 1.00 90.38 187 HIS A O 1
ATOM 1484 N N . PRO A 1 188 ? 17.111 -6.911 -16.758 1.00 77.19 188 PRO A N 1
ATOM 1485 C CA . PRO A 1 188 ? 17.767 -7.035 -15.468 1.00 77.19 188 PRO A CA 1
ATOM 1486 C C . PRO A 1 188 ? 16.690 -7.313 -14.416 1.00 77.19 188 PRO A C 1
ATOM 1488 O O . PRO A 1 188 ? 15.765 -6.518 -14.230 1.00 77.19 188 PRO A O 1
ATOM 1491 N N . GLY A 1 189 ? 16.778 -8.473 -13.764 1.00 66.06 189 GLY A N 1
ATOM 1492 C CA . GLY A 1 189 ? 15.871 -8.832 -12.676 1.00 66.06 189 GLY A CA 1
ATOM 1493 C C . GLY A 1 189 ? 15.884 -7.783 -11.552 1.00 66.06 189 GLY A C 1
ATOM 1494 O O . GLY A 1 189 ? 16.803 -6.961 -11.479 1.00 66.06 189 GLY A O 1
ATOM 1495 N N . PRO A 1 190 ? 14.885 -7.794 -10.653 1.00 59.69 190 PRO A N 1
ATOM 1496 C CA . PRO A 1 190 ? 14.890 -6.911 -9.494 1.00 59.69 190 PRO A CA 1
ATOM 1497 C C . PRO A 1 190 ? 16.176 -7.160 -8.700 1.00 59.69 190 PRO A C 1
ATOM 1499 O O . PRO A 1 190 ? 16.445 -8.291 -8.291 1.00 59.69 190 PRO A O 1
ATOM 1502 N N . SER A 1 191 ? 17.009 -6.131 -8.536 1.00 52.44 191 SER A N 1
ATOM 1503 C CA . SER A 1 191 ? 18.307 -6.296 -7.890 1.00 52.44 191 SER A CA 1
ATOM 1504 C C . SER A 1 191 ? 18.117 -6.833 -6.469 1.00 52.44 191 SER A C 1
ATOM 1506 O O . SER A 1 191 ? 17.484 -6.213 -5.610 1.00 52.44 191 SER A O 1
ATOM 1508 N N . ALA A 1 192 ? 18.650 -8.030 -6.213 1.00 40.38 192 ALA A N 1
ATOM 1509 C CA . ALA A 1 192 ? 18.771 -8.547 -4.862 1.00 40.38 192 ALA A CA 1
ATOM 1510 C C . ALA A 1 192 ? 19.621 -7.557 -4.055 1.00 40.38 192 ALA A C 1
ATOM 1512 O O . ALA A 1 192 ? 20.643 -7.064 -4.536 1.00 40.38 192 ALA A O 1
ATOM 1513 N N . ARG A 1 193 ? 19.155 -7.236 -2.841 1.00 39.09 193 ARG A N 1
ATOM 1514 C CA . ARG A 1 193 ? 19.806 -6.329 -1.885 1.00 39.09 193 ARG A CA 1
ATOM 1515 C C . ARG A 1 193 ? 21.330 -6.451 -1.958 1.00 39.09 193 ARG A C 1
ATOM 1517 O O . ARG A 1 193 ? 21.853 -7.555 -1.817 1.00 39.09 193 ARG A O 1
ATOM 1524 N N . LYS A 1 194 ? 22.029 -5.311 -2.067 1.00 35.69 194 LYS A N 1
ATOM 1525 C CA . LYS A 1 194 ? 23.469 -5.248 -1.778 1.00 35.69 194 LYS A CA 1
ATOM 1526 C C . LYS A 1 194 ? 23.718 -6.004 -0.463 1.00 35.69 194 LYS A C 1
ATOM 1528 O O . LYS A 1 194 ? 23.025 -5.699 0.518 1.00 35.69 194 LYS A O 1
ATOM 1533 N N . PRO A 1 195 ? 24.643 -6.978 -0.412 1.00 34.09 195 PRO A N 1
ATOM 1534 C CA . PRO A 1 195 ? 25.007 -7.590 0.852 1.00 34.09 195 PRO A CA 1
ATOM 1535 C C . PRO A 1 195 ? 25.458 -6.457 1.773 1.00 34.09 195 PRO A C 1
ATOM 1537 O O . PRO A 1 195 ? 26.341 -5.674 1.422 1.00 34.09 195 PRO A O 1
ATOM 1540 N N . ARG A 1 196 ? 24.786 -6.310 2.922 1.00 38.69 196 ARG A N 1
ATOM 1541 C CA . ARG A 1 196 ? 25.254 -5.409 3.975 1.00 38.69 196 ARG A CA 1
ATOM 1542 C C . ARG A 1 196 ? 26.646 -5.899 4.337 1.00 38.69 196 ARG A C 1
ATOM 1544 O O . ARG A 1 196 ? 26.771 -6.976 4.916 1.00 38.69 196 ARG A O 1
ATOM 1551 N N . GLY A 1 197 ? 27.665 -5.132 3.960 1.00 35.84 197 GLY A N 1
ATOM 1552 C CA . GLY A 1 197 ? 29.012 -5.324 4.462 1.00 35.84 197 GLY A CA 1
ATOM 1553 C C . GLY A 1 197 ? 28.942 -5.265 5.979 1.00 35.84 197 GLY A C 1
ATOM 1554 O O . GLY A 1 197 ? 28.800 -4.192 6.561 1.00 35.84 197 GLY A O 1
ATOM 1555 N N . ARG A 1 198 ? 28.963 -6.436 6.618 1.00 33.69 198 ARG A N 1
ATOM 1556 C CA . ARG A 1 198 ? 29.367 -6.554 8.009 1.00 33.69 198 ARG A CA 1
ATOM 1557 C C . ARG A 1 198 ? 30.839 -6.173 8.028 1.00 33.69 198 ARG A C 1
ATOM 1559 O O . ARG A 1 198 ? 31.687 -6.989 7.689 1.00 33.69 198 ARG A O 1
ATOM 1566 N N . LEU A 1 199 ? 31.123 -4.935 8.408 1.00 43.69 199 LEU A N 1
ATOM 1567 C CA . LEU A 1 199 ? 32.325 -4.690 9.185 1.00 43.69 199 LEU A CA 1
ATOM 1568 C C . LEU A 1 199 ? 32.069 -5.368 10.535 1.00 43.69 199 LEU A C 1
ATOM 1570 O O . LEU A 1 199 ? 31.176 -4.976 11.284 1.00 43.69 199 LEU A O 1
ATOM 1574 N N . LEU A 1 200 ? 32.750 -6.487 10.745 1.00 33.75 200 LEU A N 1
ATOM 1575 C CA . LEU A 1 200 ? 32.922 -7.138 12.035 1.00 33.75 200 LEU A CA 1
ATOM 1576 C C . LEU A 1 200 ? 34.399 -7.001 12.401 1.00 33.75 200 LEU A C 1
ATOM 1578 O O . LEU A 1 200 ? 35.238 -7.118 11.505 1.00 33.75 200 LEU A O 1
ATOM 1582 N N . PRO A 1 201 ? 34.671 -7.046 13.705 1.00 45.56 201 PRO A N 1
ATOM 1583 C CA . PRO A 1 201 ? 34.759 -5.908 14.614 1.00 45.56 201 PRO A CA 1
ATOM 1584 C C . PRO A 1 201 ? 36.035 -5.069 14.432 1.00 45.56 201 PRO A C 1
ATOM 1586 O O . PRO A 1 201 ? 37.060 -5.617 13.970 1.00 45.56 201 PRO A O 1
#

Radius of gyration: 22.13 Å; chains: 1; bounding box: 56×28×66 Å